Protein AF-K5E6E4-F1 (afdb_monomer)

Structure (mmCIF, N/CA/C/O backbone):
data_AF-K5E6E4-F1
#
_entry.id   AF-K5E6E4-F1
#
loop_
_atom_site.group_PDB
_atom_site.id
_atom_site.type_symbol
_atom_site.label_atom_id
_atom_site.label_alt_id
_atom_site.label_comp_id
_atom_site.label_asym_id
_atom_site.label_entity_id
_atom_site.label_seq_id
_atom_site.pdbx_PDB_ins_code
_atom_site.Cartn_x
_atom_site.Cartn_y
_atom_site.Cartn_z
_atom_site.occupancy
_atom_site.B_iso_or_equiv
_atom_site.auth_seq_id
_atom_site.auth_comp_id
_atom_site.auth_asym_id
_atom_site.auth_atom_id
_atom_site.pdbx_PDB_model_num
ATOM 1 N N . MET A 1 1 ? -40.050 6.539 -41.248 1.00 35.94 1 MET A N 1
ATOM 2 C CA . MET A 1 1 ? -40.995 5.456 -41.587 1.00 35.94 1 MET A CA 1
ATOM 3 C C . MET A 1 1 ? -41.159 4.624 -40.325 1.00 35.94 1 MET A C 1
ATOM 5 O O . MET A 1 1 ? -40.246 3.903 -39.958 1.00 35.94 1 MET A O 1
ATOM 9 N N . CYS A 1 2 ? -42.232 4.866 -39.575 1.00 26.88 2 CYS A N 1
ATOM 10 C CA . CYS A 1 2 ? -42.532 4.169 -38.327 1.00 26.88 2 CYS A CA 1
ATOM 11 C C . CYS A 1 2 ? -43.271 2.871 -38.647 1.00 26.88 2 CYS A C 1
ATOM 13 O O . CYS A 1 2 ? -44.269 2.918 -39.363 1.00 26.88 2 CYS A O 1
ATOM 15 N N . VAL A 1 3 ? -42.840 1.749 -38.071 1.00 27.45 3 VAL A N 1
ATOM 16 C CA . VAL A 1 3 ? -43.709 0.587 -37.875 1.00 27.45 3 VAL A CA 1
ATOM 17 C C . VAL A 1 3 ? -43.514 0.085 -36.453 1.00 27.45 3 VAL A C 1
ATOM 19 O O . VAL A 1 3 ? -42.407 -0.150 -35.984 1.00 27.45 3 VAL A O 1
ATOM 22 N N . ASN A 1 4 ? -44.651 -0.005 -35.788 1.00 26.97 4 ASN A N 1
ATOM 23 C CA . ASN A 1 4 ? -44.910 -0.420 -34.429 1.00 26.97 4 ASN A CA 1
ATOM 24 C C . ASN A 1 4 ? -45.607 -1.784 -34.553 1.00 26.97 4 ASN A C 1
ATOM 26 O O . ASN A 1 4 ? -46.583 -1.863 -35.303 1.00 26.97 4 ASN A O 1
ATOM 30 N N . VAL A 1 5 ? -45.154 -2.842 -33.871 1.00 29.53 5 VAL A N 1
ATOM 31 C CA . VAL A 1 5 ? -45.957 -4.066 -33.696 1.00 29.53 5 VAL A CA 1
ATOM 32 C C . VAL A 1 5 ? -45.825 -4.579 -32.263 1.00 29.53 5 VAL A C 1
ATOM 34 O O . VAL A 1 5 ? -44.746 -4.655 -31.689 1.00 29.53 5 VAL A O 1
ATOM 37 N N . LYS A 1 6 ? -47.007 -4.868 -31.720 1.00 29.00 6 LYS A N 1
ATOM 38 C CA . LYS A 1 6 ? -47.393 -5.142 -30.339 1.00 29.00 6 LYS A CA 1
ATOM 39 C C . LYS A 1 6 ? -47.001 -6.529 -29.822 1.00 29.00 6 LYS A C 1
ATOM 41 O O . LYS A 1 6 ? -46.863 -7.487 -30.574 1.00 29.00 6 LYS A O 1
ATOM 46 N N . SER A 1 7 ? -46.998 -6.584 -28.493 1.00 29.89 7 SER A N 1
ATOM 47 C CA . SER A 1 7 ? -47.031 -7.741 -27.598 1.00 29.89 7 SER A CA 1
ATOM 48 C C . SER A 1 7 ? -48.050 -8.835 -27.946 1.00 29.89 7 SER A C 1
ATOM 50 O O . SER A 1 7 ? -49.117 -8.555 -28.497 1.00 29.89 7 SER A O 1
ATOM 52 N N . ARG A 1 8 ? -47.783 -10.054 -27.447 1.00 27.16 8 ARG A N 1
ATOM 53 C CA . ARG A 1 8 ? -48.800 -10.917 -26.822 1.00 27.16 8 ARG A CA 1
ATOM 54 C C . ARG A 1 8 ? -48.236 -11.705 -25.636 1.00 27.16 8 ARG A C 1
ATOM 56 O O . ARG A 1 8 ? -47.181 -12.318 -25.719 1.00 27.16 8 ARG A O 1
ATOM 63 N N . PHE A 1 9 ? -49.012 -11.638 -24.563 1.00 27.72 9 PHE A N 1
ATOM 64 C CA . PHE A 1 9 ? -48.983 -12.404 -23.323 1.00 27.72 9 PHE A CA 1
ATOM 65 C C . PHE A 1 9 ? -49.634 -13.798 -23.488 1.00 27.72 9 PHE A C 1
ATOM 67 O O . PHE A 1 9 ? -50.369 -14.016 -24.457 1.00 27.72 9 PHE A O 1
ATOM 74 N N . SER A 1 10 ? -49.467 -14.620 -22.432 1.00 30.61 10 SER A N 1
ATOM 75 C CA . SER A 1 10 ? -50.430 -15.589 -21.836 1.00 30.61 10 SER A CA 1
ATOM 76 C C . SER A 1 10 ? -50.008 -17.096 -21.889 1.00 30.61 10 SER A C 1
ATOM 78 O O . SER A 1 10 ? -49.128 -17.440 -22.670 1.00 30.61 10 SER A O 1
ATOM 80 N N . PRO A 1 11 ? -50.566 -17.996 -21.033 1.00 42.50 11 PRO A N 1
ATOM 81 C CA . PRO A 1 11 ? -49.959 -18.468 -19.764 1.00 42.50 11 PRO A CA 1
ATOM 82 C C . PRO A 1 11 ? -50.135 -20.001 -19.518 1.00 42.50 11 PRO A C 1
ATOM 84 O O . PRO A 1 11 ? -50.851 -20.653 -20.266 1.00 42.50 11 PRO A O 1
ATOM 87 N N . ILE A 1 12 ? -49.586 -20.580 -18.435 1.00 29.28 12 ILE A N 1
ATOM 88 C CA . ILE A 1 12 ? -50.064 -21.845 -17.796 1.00 29.28 12 ILE A CA 1
ATOM 89 C C . ILE A 1 12 ? -49.714 -21.746 -16.289 1.00 29.28 12 ILE A C 1
ATOM 91 O O . ILE A 1 12 ? -48.541 -21.642 -15.959 1.00 29.28 12 ILE A O 1
ATOM 95 N N . VAL A 1 13 ? -50.629 -21.399 -15.373 1.00 28.77 13 VAL A N 1
ATOM 96 C CA . VAL A 1 13 ? -51.626 -22.205 -14.613 1.00 28.77 13 VAL A CA 1
ATOM 97 C C . VAL A 1 13 ? -51.047 -23.255 -13.640 1.00 28.77 13 VAL A C 1
ATOM 99 O O . VAL A 1 13 ? -50.720 -24.371 -14.017 1.00 28.77 13 VAL A O 1
ATOM 102 N N . ALA A 1 14 ? -50.995 -22.816 -12.377 1.00 26.97 14 ALA A N 1
ATOM 103 C CA . ALA A 1 14 ? -51.290 -23.431 -11.072 1.00 26.97 14 ALA A CA 1
ATOM 104 C C . ALA A 1 14 ? -51.590 -24.941 -10.881 1.00 26.97 14 ALA A C 1
ATOM 106 O O . ALA A 1 14 ? -52.362 -25.551 -11.616 1.00 26.97 14 ALA A O 1
ATOM 107 N N . GLY A 1 15 ? -51.154 -25.419 -9.703 1.00 24.64 15 GLY A N 1
ATOM 108 C CA . GLY A 1 15 ? -51.688 -26.554 -8.924 1.00 24.64 15 GLY A CA 1
ATOM 109 C C . GLY A 1 15 ? -50.558 -27.489 -8.459 1.00 24.64 15 GLY A C 1
ATOM 110 O O . GLY A 1 15 ? -49.786 -27.934 -9.289 1.00 24.64 15 GLY A O 1
ATOM 111 N N . THR A 1 16 ? -50.371 -27.885 -7.196 1.00 26.91 16 THR A N 1
ATOM 112 C CA . THR A 1 16 ? -51.322 -28.047 -6.088 1.00 26.91 16 THR A CA 1
ATOM 113 C C . THR A 1 16 ? -50.540 -28.253 -4.775 1.00 26.91 16 THR A C 1
ATOM 115 O O . THR A 1 16 ? -49.500 -28.905 -4.766 1.00 26.91 16 THR A O 1
ATOM 118 N N . LEU A 1 17 ? -51.070 -27.709 -3.677 1.00 25.88 17 LEU A N 1
ATOM 119 C CA . LEU A 1 17 ? -50.682 -27.920 -2.278 1.00 25.88 17 LEU A CA 1
ATOM 120 C C . LEU A 1 17 ? -51.177 -29.298 -1.790 1.00 25.88 17 LEU A C 1
ATOM 122 O O . LEU A 1 17 ? -52.329 -29.638 -2.058 1.00 25.88 17 LEU A O 1
ATOM 126 N N . LEU A 1 18 ? -50.394 -30.046 -1.004 1.00 24.67 18 LEU A N 1
ATOM 127 C CA . LEU A 1 18 ? -50.950 -31.111 -0.158 1.00 24.67 18 LEU A CA 1
ATOM 128 C C . LEU A 1 18 ? -50.306 -31.103 1.233 1.00 24.67 18 LEU A C 1
ATOM 130 O O . LEU A 1 18 ? -49.136 -31.432 1.405 1.00 24.67 18 LEU A O 1
ATOM 134 N N . LEU A 1 19 ? -51.124 -30.721 2.211 1.00 27.34 19 LEU A N 1
ATOM 135 C CA . LEU A 1 19 ? -50.918 -30.867 3.645 1.00 27.34 19 LEU A CA 1
ATOM 136 C C . LEU A 1 19 ? -51.800 -32.044 4.098 1.00 27.34 19 LEU A C 1
ATOM 138 O O . LEU A 1 19 ? -52.986 -32.061 3.769 1.00 27.34 19 LEU A O 1
ATOM 142 N N . PHE A 1 20 ? -51.268 -32.986 4.879 1.00 27.53 20 PHE A N 1
ATOM 143 C CA . PHE A 1 20 ? -52.079 -33.843 5.749 1.00 27.53 20 PHE A CA 1
ATOM 144 C C . PHE A 1 20 ? -51.486 -33.844 7.157 1.00 27.53 20 PHE A C 1
ATOM 146 O O . PHE A 1 20 ? -50.305 -34.110 7.360 1.00 27.53 20 PHE A O 1
ATOM 153 N N . ALA A 1 21 ? -52.356 -33.495 8.101 1.00 31.31 21 ALA A N 1
ATOM 154 C CA . ALA A 1 21 ? -52.143 -33.400 9.534 1.00 31.31 21 ALA A CA 1
ATOM 155 C C . ALA A 1 21 ? -52.428 -34.732 10.243 1.00 31.31 21 ALA A C 1
ATOM 157 O O . ALA A 1 21 ? -53.220 -35.530 9.746 1.00 31.31 21 ALA A O 1
ATOM 158 N N . THR A 1 22 ? -51.940 -34.875 11.479 1.00 28.72 22 THR A N 1
ATOM 159 C CA . THR A 1 22 ? -52.684 -35.572 12.542 1.00 28.72 22 THR A CA 1
ATOM 160 C C . THR A 1 22 ? -52.527 -34.846 13.876 1.00 28.72 22 THR A C 1
ATOM 162 O O . THR A 1 22 ? -51.428 -34.453 14.257 1.00 28.72 22 THR A O 1
ATOM 165 N N . VAL A 1 23 ? -53.666 -34.678 14.547 1.00 29.55 23 VAL A N 1
ATOM 166 C CA . VAL A 1 23 ? -53.923 -33.973 15.811 1.00 29.55 23 VAL A CA 1
ATOM 167 C C . VAL A 1 23 ? -54.089 -34.981 16.956 1.00 29.55 23 VAL A C 1
ATOM 169 O O . VAL A 1 23 ? -54.638 -36.060 16.738 1.00 29.55 23 VAL A O 1
ATOM 172 N N . GLY A 1 24 ? -53.727 -34.568 18.176 1.00 26.89 24 GLY A N 1
ATOM 173 C CA . GLY A 1 24 ? -54.215 -35.078 19.472 1.00 26.89 24 GLY A CA 1
ATOM 174 C C . GLY A 1 24 ? -53.179 -34.801 20.574 1.00 26.89 24 GLY A C 1
ATOM 175 O O . GLY A 1 24 ? -52.010 -35.062 20.341 1.00 26.89 24 GLY A O 1
ATOM 176 N N . SER A 1 25 ? -53.460 -34.281 21.774 1.00 30.17 25 SER A N 1
ATOM 177 C CA . SER A 1 25 ? -54.688 -33.949 22.513 1.00 30.17 25 SER A CA 1
ATOM 178 C C . SER A 1 25 ? -54.328 -32.986 23.677 1.00 30.17 25 SER A C 1
ATOM 180 O O . SER A 1 25 ? -53.154 -32.767 23.950 1.00 30.17 25 SER A O 1
ATOM 182 N N . ALA A 1 26 ? -55.368 -32.435 24.307 1.00 32.88 26 ALA A N 1
ATOM 183 C CA . ALA A 1 26 ? -55.529 -31.276 25.196 1.00 32.88 26 ALA A CA 1
ATOM 184 C C . ALA A 1 26 ? -54.842 -31.226 26.591 1.00 32.88 26 ALA A C 1
ATOM 186 O O . ALA A 1 26 ? -54.292 -32.214 27.070 1.00 32.88 26 ALA A O 1
ATOM 187 N N . ASP A 1 27 ? -55.067 -30.055 27.224 1.00 30.73 27 ASP A N 1
ATOM 188 C CA . ASP A 1 27 ? -54.961 -29.635 28.643 1.00 30.73 27 ASP A CA 1
ATOM 189 C C . ASP A 1 27 ? -53.631 -28.943 29.026 1.00 30.73 27 ASP A C 1
ATOM 191 O O . ASP A 1 27 ? -52.562 -29.436 28.705 1.00 30.73 27 ASP A O 1
ATOM 195 N N . ALA A 1 28 ? -53.558 -27.781 29.690 1.00 30.88 28 ALA A N 1
ATOM 196 C CA . ALA A 1 28 ? -54.513 -27.001 30.474 1.00 30.88 28 ALA A CA 1
ATOM 197 C C . ALA A 1 28 ? -54.059 -25.522 30.569 1.00 30.88 28 ALA A C 1
ATOM 199 O O . ALA A 1 28 ? -52.896 -25.195 30.346 1.00 30.88 28 ALA A O 1
ATOM 200 N N . PHE A 1 29 ? -54.983 -24.635 30.949 1.00 35.69 29 PHE A N 1
ATOM 201 C CA . PHE A 1 29 ? -54.717 -23.250 31.349 1.00 35.69 29 PHE A CA 1
ATOM 202 C C . PHE A 1 29 ? -53.625 -23.153 32.432 1.00 35.69 29 PHE A C 1
ATOM 204 O O . PHE A 1 29 ? -53.763 -23.747 33.501 1.00 35.69 29 PHE A O 1
ATOM 211 N N . GLY A 1 30 ? -52.613 -22.320 32.190 1.00 29.84 30 GLY A N 1
ATOM 212 C CA . GLY A 1 30 ? -51.666 -21.829 33.188 1.00 29.84 30 GLY A CA 1
ATOM 213 C C . GLY A 1 30 ? -51.428 -20.342 32.950 1.00 29.84 30 GLY A C 1
ATOM 214 O O . GLY A 1 30 ? -50.965 -19.951 31.885 1.00 29.84 30 GLY A O 1
ATOM 215 N N . ASN A 1 31 ? -51.834 -19.516 33.912 1.00 46.03 31 ASN A N 1
ATOM 216 C CA . ASN A 1 31 ? -51.521 -18.094 33.950 1.00 46.03 31 ASN A CA 1
ATOM 217 C C . ASN A 1 31 ? -50.007 -17.922 34.102 1.00 46.03 31 ASN A C 1
ATOM 219 O O . ASN A 1 31 ? -49.510 -18.166 35.197 1.00 46.03 31 ASN A O 1
ATOM 223 N N . ASP A 1 32 ? -49.322 -17.421 33.080 1.00 36.16 32 ASP A N 1
ATOM 224 C CA . ASP A 1 32 ? -48.010 -16.805 33.257 1.00 36.16 32 ASP A CA 1
ATOM 225 C C . ASP A 1 32 ? -48.092 -15.356 32.781 1.00 36.16 32 ASP A C 1
ATOM 227 O O . ASP A 1 32 ? -48.360 -15.048 31.619 1.00 36.16 32 ASP A O 1
ATOM 231 N N . PHE A 1 33 ? -47.947 -14.452 33.747 1.00 40.56 33 PHE A N 1
ATOM 232 C CA . PHE A 1 33 ? -47.687 -13.042 33.506 1.00 40.56 33 PHE A CA 1
ATOM 233 C C . PHE A 1 33 ? -46.450 -12.917 32.603 1.00 40.56 33 PHE A C 1
ATOM 235 O O . PHE A 1 33 ? -45.521 -13.709 32.783 1.00 40.56 33 PHE A O 1
ATOM 242 N N . PRO A 1 34 ? -46.386 -11.934 31.684 1.00 37.66 34 PRO A N 1
ATOM 243 C CA . PRO A 1 34 ? -45.146 -11.658 30.971 1.00 37.66 34 PRO A CA 1
ATOM 244 C C . PRO A 1 34 ? -44.034 -11.450 32.002 1.00 37.66 34 PRO A C 1
ATOM 246 O O . PRO A 1 34 ? -44.127 -10.593 32.888 1.00 37.66 34 PRO A O 1
ATOM 249 N N . THR A 1 35 ? -43.022 -12.313 31.952 1.00 44.41 35 THR A N 1
ATOM 250 C CA . THR A 1 35 ? -41.823 -12.180 32.778 1.00 44.41 35 THR A CA 1
ATOM 251 C C . THR A 1 35 ? -41.120 -10.871 32.429 1.00 44.41 35 THR A C 1
ATOM 253 O O . THR A 1 35 ? -41.262 -10.368 31.318 1.00 44.41 35 THR A O 1
ATOM 256 N N . LEU A 1 36 ? -40.340 -10.318 33.363 1.00 37.09 36 LEU A N 1
ATOM 257 C CA . LEU A 1 36 ? -39.638 -9.027 33.239 1.00 37.09 36 LEU A CA 1
ATOM 258 C C . LEU A 1 36 ? -38.780 -8.867 31.955 1.00 37.09 36 LEU A C 1
ATOM 260 O O . LEU A 1 36 ? -38.364 -7.758 31.631 1.00 37.09 36 LEU A O 1
ATOM 264 N N . SER A 1 37 ? -38.538 -9.962 31.234 1.00 41.47 37 SER A N 1
ATOM 265 C CA . SER A 1 37 ? -37.953 -10.065 29.894 1.00 41.47 37 SER A CA 1
ATOM 266 C C . SER A 1 37 ? -38.734 -9.313 28.801 1.00 41.47 37 SER A C 1
ATOM 268 O O . SER A 1 37 ? -38.128 -8.895 27.823 1.00 41.47 37 SER A O 1
ATOM 270 N N . ASP A 1 38 ? -40.045 -9.100 28.976 1.00 41.97 38 ASP A N 1
ATOM 271 C CA . ASP A 1 38 ? -40.930 -8.434 28.000 1.00 41.97 38 ASP A CA 1
ATOM 272 C C . ASP A 1 38 ? -41.052 -6.905 28.220 1.00 41.97 38 ASP A C 1
ATOM 274 O O . ASP A 1 38 ? -41.844 -6.234 27.556 1.00 41.97 38 ASP A O 1
ATOM 278 N N . VAL A 1 39 ? -40.298 -6.333 29.174 1.00 46.06 39 VAL A N 1
ATOM 279 C CA . VAL A 1 39 ? -40.361 -4.903 29.572 1.00 46.06 39 VAL A CA 1
ATOM 280 C C . VAL A 1 39 ? -39.019 -4.174 29.407 1.00 46.06 39 VAL A C 1
ATOM 282 O O . VAL A 1 39 ? -38.919 -2.975 29.666 1.00 46.06 39 VAL A O 1
ATOM 285 N N . LEU A 1 40 ? -37.983 -4.843 28.909 1.00 35.03 40 LEU A N 1
ATOM 286 C CA . LEU A 1 40 ? -36.732 -4.186 28.545 1.00 35.03 40 LEU A CA 1
ATOM 287 C C . LEU A 1 40 ? -36.556 -4.275 27.030 1.00 35.03 40 LEU A C 1
ATOM 289 O O . LEU A 1 40 ? -36.779 -5.350 26.473 1.00 35.03 40 LEU A O 1
ATOM 293 N N . PRO A 1 41 ? -36.171 -3.184 26.338 1.00 33.88 41 PRO A N 1
ATOM 294 C CA . PRO A 1 41 ? -35.718 -3.324 24.966 1.00 33.88 41 PRO A CA 1
ATOM 295 C C . PRO A 1 41 ? -34.606 -4.372 24.973 1.00 33.88 41 PRO A C 1
ATOM 297 O O . PRO A 1 41 ? -33.670 -4.272 25.770 1.00 33.88 41 PRO A O 1
ATOM 300 N N . THR A 1 42 ? -34.725 -5.385 24.115 1.00 39.53 42 THR A N 1
ATOM 301 C CA . THR A 1 42 ? -33.578 -6.192 23.707 1.00 39.53 42 THR A CA 1
ATOM 302 C C . THR A 1 42 ? -32.516 -5.198 23.269 1.00 39.53 42 THR A C 1
ATOM 304 O O . THR A 1 42 ? -32.667 -4.549 22.231 1.00 39.53 42 THR A O 1
ATOM 307 N N . MET A 1 43 ? -31.515 -4.987 24.124 1.00 35.12 43 MET A N 1
ATOM 308 C CA . MET A 1 43 ? -30.358 -4.186 23.764 1.00 35.12 43 MET A CA 1
ATOM 309 C C . MET A 1 43 ? -29.813 -4.768 22.458 1.00 35.12 43 MET A C 1
ATOM 311 O O . MET A 1 43 ? -29.767 -5.998 22.342 1.00 35.12 43 MET A O 1
ATOM 315 N N . PRO A 1 44 ? -29.468 -3.929 21.468 1.00 40.88 44 PRO A N 1
ATOM 316 C CA . PRO A 1 44 ? -28.832 -4.428 20.262 1.00 40.88 44 PRO A CA 1
ATOM 317 C C . PRO A 1 44 ? -27.604 -5.243 20.675 1.00 40.88 44 PRO A C 1
ATOM 319 O O . PRO A 1 44 ? -26.915 -4.890 21.637 1.00 40.88 44 PRO A O 1
ATOM 322 N N . GLU A 1 45 ? -27.420 -6.378 20.003 1.00 43.22 45 GLU A N 1
ATOM 323 C CA . GLU A 1 45 ? -26.306 -7.296 20.206 1.00 43.22 45 GLU A CA 1
ATOM 324 C C . GLU A 1 45 ? -25.001 -6.521 20.398 1.00 43.22 45 GLU A C 1
ATOM 326 O O . GLU A 1 45 ? -24.691 -5.586 19.659 1.00 43.22 45 GLU A O 1
ATOM 331 N N . ARG A 1 46 ? -24.275 -6.894 21.452 1.00 44.56 46 ARG A N 1
ATOM 332 C CA . ARG A 1 46 ? -22.981 -6.321 21.812 1.00 44.56 46 ARG A CA 1
ATOM 333 C C . ARG A 1 46 ? -22.056 -6.359 20.595 1.00 44.56 46 ARG A C 1
ATOM 335 O O . ARG A 1 46 ? -21.963 -7.396 19.938 1.00 44.56 46 ARG A O 1
ATOM 342 N N . VAL A 1 47 ? -21.359 -5.248 20.352 1.00 53.12 47 VAL A N 1
ATOM 343 C CA . VAL A 1 47 ? -20.108 -5.215 19.583 1.00 53.12 47 VAL A CA 1
ATOM 344 C C . VAL A 1 47 ? -19.288 -6.431 20.014 1.00 53.12 47 VAL A C 1
ATOM 346 O O . VAL A 1 47 ? -19.112 -6.643 21.215 1.00 53.12 47 VAL A O 1
ATOM 349 N N . ARG A 1 48 ? -18.897 -7.295 19.072 1.00 60.53 48 ARG A N 1
ATOM 350 C CA . ARG A 1 48 ? -18.000 -8.400 19.410 1.00 60.53 48 ARG A CA 1
ATOM 351 C C . ARG A 1 48 ? -16.622 -7.794 19.606 1.00 60.53 48 ARG A C 1
ATOM 353 O O . ARG A 1 48 ? -16.036 -7.288 18.653 1.00 60.53 48 ARG A O 1
ATOM 360 N N . ASP A 1 49 ? -16.155 -7.809 20.841 1.00 62.59 49 ASP A N 1
ATOM 361 C CA . ASP A 1 49 ? -14.756 -7.542 21.141 1.00 62.59 49 ASP A CA 1
ATOM 362 C C . ASP A 1 49 ? -13.953 -8.652 20.457 1.00 62.59 49 ASP A C 1
ATOM 364 O O . ASP A 1 49 ? -14.349 -9.824 20.498 1.00 62.59 49 ASP A O 1
ATOM 368 N N . ILE A 1 50 ? -12.913 -8.273 19.716 1.00 61.03 50 ILE A N 1
ATOM 369 C CA . ILE A 1 50 ? -12.023 -9.259 19.113 1.00 61.03 50 ILE A CA 1
ATOM 370 C C . ILE A 1 50 ? -11.200 -9.805 20.277 1.00 61.03 50 ILE A C 1
ATOM 372 O O . ILE A 1 50 ? -10.338 -9.106 20.792 1.00 61.03 50 ILE A O 1
ATOM 376 N N . ASP A 1 51 ? -11.531 -11.012 20.736 1.00 51.91 51 ASP A N 1
ATOM 377 C CA . ASP A 1 51 ? -10.863 -11.649 21.871 1.00 51.91 51 ASP A CA 1
ATOM 378 C C . ASP A 1 51 ? -9.447 -12.064 21.442 1.00 51.91 51 ASP A C 1
ATOM 380 O O . ASP A 1 51 ? -9.267 -12.972 20.625 1.00 51.91 51 ASP A O 1
ATOM 384 N N . LEU A 1 52 ? -8.446 -11.320 21.917 1.00 59.03 52 LEU A N 1
ATOM 385 C CA . LEU A 1 52 ? -7.055 -11.427 21.475 1.00 59.03 52 LEU A CA 1
ATOM 386 C C . LEU A 1 52 ? -6.273 -12.537 22.199 1.00 59.03 52 LEU A C 1
ATOM 388 O O . LEU A 1 52 ? -5.095 -12.712 21.909 1.00 59.03 52 LEU A O 1
ATOM 392 N N . ASP A 1 53 ? -6.873 -13.285 23.128 1.00 52.38 53 ASP A N 1
ATOM 393 C CA . ASP A 1 53 ? -6.126 -14.101 24.102 1.00 52.38 53 ASP A CA 1
ATOM 394 C C . ASP A 1 53 ? -5.647 -15.489 23.606 1.00 52.38 53 ASP A C 1
ATOM 396 O O . ASP A 1 53 ? -4.756 -16.069 24.230 1.00 52.38 53 ASP A O 1
ATOM 400 N N . GLU A 1 54 ? -6.166 -16.047 22.499 1.00 45.78 54 GLU A N 1
ATOM 401 C CA . GLU A 1 54 ? -5.893 -17.464 22.142 1.00 45.78 54 GLU A CA 1
ATOM 402 C C . GLU A 1 54 ? -5.206 -17.727 20.779 1.00 45.78 54 GLU A C 1
ATOM 404 O O . GLU A 1 54 ? -4.574 -18.773 20.633 1.00 45.78 54 GLU A O 1
ATOM 409 N N . ASP A 1 55 ? -5.220 -16.792 19.817 1.00 45.16 55 ASP A N 1
ATOM 410 C CA . ASP A 1 55 ? -4.802 -17.045 18.416 1.00 45.16 55 ASP A CA 1
ATOM 411 C C . ASP A 1 55 ? -3.708 -16.081 17.902 1.00 45.16 55 ASP A C 1
ATOM 413 O O . ASP A 1 55 ? -3.786 -15.498 16.818 1.00 45.16 55 ASP A O 1
ATOM 417 N N . TRP A 1 56 ? -2.631 -15.906 18.673 1.00 51.69 56 TRP A N 1
ATOM 418 C CA . TRP A 1 56 ? -1.479 -15.103 18.246 1.00 51.69 56 TRP A CA 1
ATOM 419 C C . TRP A 1 56 ? -0.679 -15.797 17.137 1.00 51.69 56 TRP A C 1
ATOM 421 O O . TRP A 1 56 ? 0.360 -16.417 17.370 1.00 51.69 56 TRP A O 1
ATOM 431 N N . MET A 1 57 ? -1.085 -15.595 15.890 1.00 50.28 57 MET A N 1
ATOM 432 C CA . MET A 1 57 ? -0.130 -15.546 14.785 1.00 50.28 57 MET A CA 1
ATOM 433 C C . MET A 1 57 ? 0.623 -14.204 14.892 1.00 50.28 57 MET A C 1
ATOM 435 O O . MET A 1 57 ? 0.213 -13.198 14.326 1.00 50.28 57 MET A O 1
ATOM 439 N N . ALA A 1 58 ? 1.698 -14.159 15.687 1.00 62.31 58 ALA A N 1
ATOM 440 C CA . ALA A 1 58 ? 2.705 -13.082 15.692 1.00 62.31 58 ALA A CA 1
ATOM 441 C C . ALA A 1 58 ? 2.175 -11.617 15.726 1.00 62.31 58 ALA A C 1
ATOM 443 O O . ALA A 1 58 ? 2.569 -10.803 14.883 1.00 62.31 58 ALA A O 1
ATOM 444 N N . ASN A 1 59 ? 1.309 -11.263 16.691 1.00 75.50 59 ASN A N 1
ATOM 445 C CA . ASN A 1 59 ? 0.753 -9.906 16.892 1.00 75.50 59 ASN A CA 1
ATOM 446 C C . ASN A 1 59 ? 0.014 -9.333 15.670 1.00 75.50 59 ASN A C 1
ATOM 448 O O . ASN A 1 59 ? 0.154 -8.149 15.373 1.00 75.50 59 ASN A O 1
ATOM 452 N N . THR A 1 60 ? -0.733 -10.157 14.931 1.00 78.50 60 THR A N 1
ATOM 453 C CA . THR A 1 60 ? -1.383 -9.739 13.679 1.00 78.50 60 THR A CA 1
ATOM 454 C C . THR A 1 60 ? -2.895 -9.929 13.729 1.00 78.50 60 THR A C 1
ATOM 456 O O . THR A 1 60 ? -3.378 -11.002 14.076 1.00 78.50 60 THR A O 1
ATOM 459 N N . VAL A 1 61 ? -3.635 -8.895 13.332 1.00 83.94 61 VAL A N 1
ATOM 460 C CA . VAL A 1 61 ? -5.085 -8.906 13.124 1.00 83.94 61 VAL A CA 1
ATOM 461 C C . VAL A 1 61 ? -5.353 -8.683 11.644 1.00 83.94 61 VAL A C 1
ATOM 463 O O . VAL A 1 61 ? -4.773 -7.785 11.035 1.00 83.94 61 VAL A O 1
ATOM 466 N N . VAL A 1 62 ? -6.234 -9.501 11.070 1.00 86.00 62 VAL A N 1
ATOM 467 C CA . VAL A 1 62 ? -6.600 -9.434 9.653 1.00 86.00 62 VAL A CA 1
ATOM 468 C C . VAL A 1 62 ? -8.104 -9.241 9.531 1.00 86.00 62 VAL A C 1
ATOM 470 O O . VAL A 1 62 ? -8.879 -10.056 10.031 1.00 86.00 62 VAL A O 1
ATOM 473 N N . LEU A 1 63 ? -8.502 -8.169 8.857 1.00 89.69 63 LEU A N 1
ATOM 474 C CA . LEU A 1 63 ? -9.857 -7.939 8.380 1.00 89.69 63 LEU A CA 1
ATOM 475 C C . LEU A 1 63 ? -9.854 -8.126 6.865 1.00 89.69 63 LEU A C 1
ATOM 477 O O . LEU A 1 63 ? -9.071 -7.482 6.175 1.00 89.69 63 LEU A O 1
ATOM 481 N N . VAL A 1 64 ? -10.720 -9.002 6.368 1.00 89.62 64 VAL A N 1
ATOM 482 C CA . VAL A 1 64 ? -10.898 -9.256 4.934 1.00 89.62 64 VAL A CA 1
ATOM 483 C C . VAL A 1 64 ? -12.355 -8.968 4.604 1.00 89.62 64 VAL A C 1
ATOM 485 O O . VAL A 1 64 ? -13.234 -9.420 5.350 1.00 89.62 64 VAL A O 1
ATOM 488 N N . GLY A 1 65 ? -12.601 -8.201 3.547 1.00 87.00 65 GLY A N 1
ATOM 489 C CA . GLY A 1 65 ? -13.932 -8.034 2.984 1.00 87.00 65 GLY A CA 1
ATOM 490 C C . GLY A 1 65 ? -14.390 -9.286 2.238 1.00 87.00 65 GLY A C 1
ATOM 491 O O . GLY A 1 65 ? -14.028 -10.423 2.567 1.00 87.00 65 GLY A O 1
ATOM 492 N N . THR A 1 66 ? -15.303 -9.093 1.306 1.00 87.56 66 THR A N 1
ATOM 493 C CA . THR A 1 66 ? -16.081 -10.142 0.664 1.00 87.56 66 THR A CA 1
ATOM 494 C C . THR A 1 66 ? -15.706 -10.260 -0.814 1.00 87.56 66 THR A C 1
ATOM 496 O O . THR A 1 66 ? -14.554 -10.073 -1.183 1.00 87.56 66 THR A O 1
ATOM 499 N N . GLY A 1 67 ? -16.636 -10.736 -1.643 1.00 85.75 67 GLY A N 1
ATOM 500 C CA . GLY A 1 67 ? -16.464 -10.765 -3.099 1.00 85.75 67 GLY A CA 1
ATOM 501 C C . GLY A 1 67 ? -17.369 -9.758 -3.813 1.00 85.75 67 GLY A C 1
ATOM 502 O O . GLY A 1 67 ? -17.617 -9.914 -5.009 1.00 85.75 67 GLY A O 1
ATOM 503 N N . ASP A 1 68 ? -17.953 -8.836 -3.048 1.00 92.38 68 ASP A N 1
ATOM 504 C CA . ASP A 1 68 ? -18.808 -7.739 -3.487 1.00 92.38 68 ASP A CA 1
ATOM 505 C C . ASP A 1 68 ? -18.108 -6.415 -3.121 1.00 92.38 68 ASP A C 1
ATOM 507 O O . ASP A 1 68 ? -17.279 -6.408 -2.224 1.00 92.38 68 ASP A O 1
ATOM 511 N N . ASP A 1 69 ? -18.500 -5.299 -3.748 1.00 96.88 69 ASP A N 1
ATOM 512 C CA . ASP A 1 69 ? -17.974 -3.960 -3.425 1.00 96.88 69 ASP A CA 1
ATOM 513 C C . ASP A 1 69 ? -18.240 -3.579 -1.946 1.00 96.88 69 ASP A C 1
ATOM 515 O O . ASP A 1 69 ? -19.372 -3.229 -1.573 1.00 96.88 69 ASP A O 1
ATOM 519 N N . ASP A 1 70 ? -17.198 -3.591 -1.119 1.00 94.94 70 ASP A N 1
ATOM 520 C CA . ASP A 1 70 ? -17.230 -3.355 0.319 1.00 94.94 70 ASP A CA 1
ATOM 521 C C . ASP A 1 70 ? -16.789 -1.936 0.704 1.00 94.94 70 ASP A C 1
ATOM 523 O O . ASP A 1 70 ? -15.909 -1.307 0.113 1.00 94.94 70 ASP A O 1
ATOM 527 N N . LYS A 1 71 ? -17.386 -1.413 1.782 1.00 97.94 71 LYS A N 1
ATOM 528 C CA . LYS A 1 71 ? -16.921 -0.175 2.430 1.00 97.94 71 LYS A CA 1
ATOM 529 C C . LYS A 1 71 ? -16.327 -0.466 3.788 1.00 97.94 71 LYS A C 1
ATOM 531 O O . LYS A 1 71 ? -17.062 -0.569 4.777 1.00 97.94 71 LYS A O 1
ATOM 536 N N . ILE A 1 72 ? -15.005 -0.544 3.850 1.00 97.06 72 ILE A N 1
ATOM 537 C CA . ILE A 1 72 ? -14.263 -0.882 5.058 1.00 97.06 72 ILE A CA 1
ATOM 538 C C . ILE A 1 72 ? -13.734 0.396 5.713 1.00 97.06 72 ILE A C 1
ATOM 540 O O . ILE A 1 72 ? -13.078 1.229 5.093 1.00 97.06 72 ILE A O 1
ATOM 544 N N . SER A 1 73 ? -14.017 0.576 7.000 1.00 97.62 73 SER A N 1
ATOM 545 C CA . SER A 1 73 ? -13.561 1.739 7.760 1.00 97.62 73 SER A CA 1
ATOM 546 C C . SER A 1 73 ? -12.960 1.329 9.094 1.00 97.62 73 SER A C 1
ATOM 548 O O . SER A 1 73 ? -13.611 0.683 9.923 1.00 97.62 73 SER A O 1
ATOM 550 N N . VAL A 1 74 ? -11.712 1.733 9.302 1.00 97.06 74 VAL A N 1
ATOM 551 C CA . VAL A 1 74 ? -10.970 1.571 10.547 1.00 97.06 74 VAL A CA 1
ATOM 552 C C . VAL A 1 74 ? -10.811 2.936 11.193 1.00 97.06 74 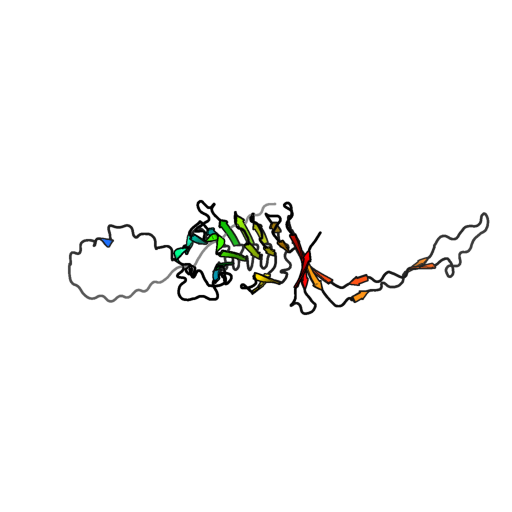VAL A C 1
ATOM 554 O O . VAL A 1 74 ? -10.220 3.840 10.612 1.00 97.06 74 VAL A O 1
ATOM 557 N N . VAL A 1 75 ? -11.339 3.079 12.405 1.00 96.12 75 VAL A N 1
ATOM 558 C CA . VAL A 1 75 ? -11.254 4.321 13.182 1.00 96.12 75 VAL A CA 1
ATOM 559 C C . VAL A 1 75 ? -10.460 4.052 14.447 1.00 96.12 75 VAL A C 1
ATOM 561 O O . VAL A 1 75 ? -10.790 3.130 15.198 1.00 96.12 75 VAL A O 1
ATOM 564 N N . VAL A 1 76 ? -9.424 4.850 14.679 1.00 93.81 76 VAL A N 1
ATOM 565 C CA . VAL A 1 76 ? -8.518 4.704 15.818 1.00 93.81 76 VAL A CA 1
ATOM 566 C C . VAL A 1 76 ? -8.583 5.953 16.682 1.00 93.81 76 VAL A C 1
ATOM 568 O O . VAL A 1 76 ? -8.312 7.050 16.203 1.00 93.81 76 VAL A O 1
ATOM 571 N N . ASP A 1 77 ? -8.918 5.780 17.953 1.00 91.31 77 ASP A N 1
ATOM 572 C CA . ASP A 1 77 ? -8.828 6.825 18.973 1.00 91.31 77 ASP A CA 1
ATOM 573 C C . ASP A 1 77 ? -7.696 6.509 19.964 1.00 91.31 77 ASP A C 1
ATOM 575 O O . ASP A 1 77 ? -6.863 5.644 19.696 1.00 91.31 77 ASP A O 1
ATOM 579 N N . ASP A 1 78 ? -7.611 7.237 21.078 1.00 87.88 78 ASP A N 1
ATOM 580 C CA . ASP A 1 78 ? -6.547 7.059 22.078 1.00 87.88 78 ASP A CA 1
ATOM 581 C C . ASP A 1 78 ? -6.523 5.624 22.645 1.00 87.88 78 ASP A C 1
ATOM 583 O O . ASP A 1 78 ? -5.453 5.049 22.857 1.00 87.88 78 ASP A O 1
ATOM 587 N N . GLU A 1 79 ? -7.698 5.020 22.847 1.00 87.62 79 GLU A N 1
ATOM 588 C CA . GLU A 1 79 ? -7.857 3.756 23.573 1.00 87.62 79 GLU A CA 1
ATOM 589 C C . GLU A 1 79 ? -8.305 2.595 22.685 1.00 87.62 79 GLU A C 1
ATOM 591 O O . GLU A 1 79 ? -8.215 1.449 23.119 1.00 87.62 79 GLU A O 1
ATOM 596 N N . ARG A 1 80 ? -8.843 2.850 21.488 1.00 90.25 80 ARG A N 1
ATOM 597 C CA . ARG A 1 80 ? -9.541 1.827 20.701 1.00 90.25 80 ARG A CA 1
ATOM 598 C C . ARG A 1 80 ? -9.201 1.864 19.228 1.00 90.25 80 ARG A C 1
ATOM 600 O O . ARG A 1 80 ? -9.079 2.923 18.620 1.00 90.25 80 ARG A O 1
ATOM 607 N N . ILE A 1 81 ? -9.215 0.680 18.630 1.00 92.38 81 ILE A N 1
ATOM 608 C CA . ILE A 1 81 ? -9.312 0.489 17.185 1.00 92.38 81 ILE A CA 1
ATOM 609 C C . ILE A 1 81 ? -10.678 -0.123 16.886 1.00 92.38 81 ILE A C 1
ATOM 611 O O . ILE A 1 81 ? -11.037 -1.159 17.445 1.00 92.38 81 ILE A O 1
ATOM 615 N N . ARG A 1 82 ? -11.458 0.515 16.015 1.00 94.12 82 ARG A N 1
ATOM 616 C CA . ARG A 1 82 ? -12.827 0.115 15.667 1.00 94.12 82 ARG A CA 1
ATOM 617 C C . ARG A 1 82 ? -12.919 -0.218 14.187 1.00 94.12 82 ARG A C 1
ATOM 619 O O . ARG A 1 82 ? -12.536 0.593 13.351 1.00 94.12 82 ARG A O 1
ATOM 626 N N . PHE A 1 83 ? -13.501 -1.369 13.877 1.00 94.44 83 PHE A N 1
ATOM 627 C CA . PHE A 1 83 ? -13.656 -1.871 12.516 1.00 94.44 83 PHE A CA 1
ATOM 628 C C . PHE A 1 83 ? -15.121 -1.815 12.088 1.00 94.44 83 PHE A C 1
ATOM 630 O O . PHE A 1 83 ? -16.011 -2.284 12.811 1.00 94.44 83 PHE A O 1
ATOM 637 N N . HIS A 1 84 ? -15.370 -1.277 10.897 1.00 94.50 84 HIS A N 1
ATOM 638 C CA . HIS A 1 84 ? -16.688 -1.204 10.284 1.00 94.50 84 HIS A CA 1
ATOM 639 C C . HIS A 1 84 ? -16.640 -1.719 8.847 1.00 94.50 84 HIS A C 1
ATOM 641 O O . HIS A 1 84 ? -15.701 -1.413 8.122 1.00 94.50 84 HIS A O 1
ATOM 647 N N . VAL A 1 85 ? -17.677 -2.446 8.440 1.00 93.50 85 VAL A N 1
ATOM 648 C CA . VAL A 1 85 ? -17.913 -2.866 7.051 1.00 93.50 85 VAL A CA 1
ATOM 649 C C . VAL A 1 85 ? -19.345 -2.483 6.696 1.00 93.50 85 VAL A C 1
ATOM 651 O O . VAL A 1 85 ? -20.268 -2.748 7.474 1.00 93.50 85 VAL A O 1
ATOM 654 N N . ASP A 1 86 ? -19.539 -1.771 5.589 1.00 93.75 86 ASP A N 1
ATOM 655 C CA . ASP A 1 86 ? -20.840 -1.262 5.132 1.00 93.75 86 ASP A CA 1
ATOM 656 C C . ASP A 1 86 ? -21.616 -0.482 6.205 1.00 93.75 86 ASP A C 1
ATOM 658 O O . ASP A 1 86 ? -22.841 -0.576 6.362 1.00 93.75 86 ASP A O 1
ATOM 662 N N . GLY A 1 87 ? -20.877 0.294 7.001 1.00 89.31 87 GLY A N 1
ATOM 663 C CA . GLY A 1 87 ? -21.419 1.097 8.098 1.00 89.31 87 GLY A CA 1
ATOM 664 C C . GLY A 1 87 ? -21.865 0.290 9.322 1.00 89.31 87 GLY A C 1
ATOM 665 O O . GLY A 1 87 ? -22.477 0.853 10.232 1.00 89.31 87 GLY A O 1
ATOM 666 N N . ARG A 1 88 ? -21.577 -1.015 9.379 1.00 90.25 88 ARG A N 1
ATOM 667 C CA . ARG A 1 88 ? -21.830 -1.870 10.545 1.00 90.25 88 ARG A CA 1
ATOM 668 C C . ARG A 1 88 ? -20.527 -2.139 11.276 1.00 90.25 88 ARG A C 1
ATOM 670 O O . ARG A 1 88 ? -19.544 -2.509 10.653 1.00 90.25 88 ARG A O 1
ATOM 677 N N . SER A 1 89 ? -20.524 -1.985 12.598 1.00 91.62 89 SER A N 1
ATOM 678 C CA . SER A 1 89 ? -19.372 -2.378 13.414 1.00 91.62 89 SER A CA 1
ATOM 679 C C . SER A 1 89 ? -19.223 -3.901 13.397 1.00 91.62 89 SER A C 1
ATOM 681 O O . SER A 1 89 ? -20.190 -4.616 13.669 1.00 91.62 89 SER A O 1
ATOM 683 N N . VAL A 1 90 ? -18.024 -4.378 13.065 1.00 88.38 90 VAL A N 1
ATOM 684 C CA . VAL A 1 90 ? -17.695 -5.812 12.975 1.00 88.38 90 VAL A CA 1
ATOM 685 C C . VAL A 1 90 ? -16.730 -6.266 14.066 1.00 88.38 90 VAL A C 1
ATOM 687 O O . VAL A 1 90 ? -16.690 -7.452 14.383 1.00 88.38 90 VAL A O 1
ATOM 690 N N . GLY A 1 91 ? -16.008 -5.332 14.684 1.00 87.38 91 GLY A N 1
ATOM 691 C CA . GLY A 1 91 ? -15.119 -5.623 15.798 1.00 87.38 91 GLY A CA 1
ATOM 692 C C . GLY A 1 91 ? -14.486 -4.372 16.390 1.00 87.38 91 GLY A C 1
ATOM 693 O O . GLY A 1 91 ? -14.558 -3.280 15.815 1.00 87.38 91 GLY A O 1
ATOM 694 N N . ARG A 1 92 ? -13.849 -4.546 17.545 1.00 90.31 92 ARG A N 1
ATOM 695 C CA . ARG A 1 92 ? -12.977 -3.546 18.161 1.00 90.31 92 ARG A CA 1
ATOM 696 C C . ARG A 1 92 ? -11.855 -4.213 18.948 1.00 90.31 92 ARG A C 1
ATOM 698 O O . ARG A 1 92 ? -12.000 -5.367 19.345 1.00 90.31 92 ARG A O 1
ATOM 705 N N . ILE A 1 93 ? -10.788 -3.458 19.166 1.00 88.25 93 ILE A N 1
ATOM 706 C CA . ILE A 1 93 ? -9.667 -3.788 20.047 1.00 88.25 93 ILE A CA 1
ATOM 707 C C . ILE A 1 93 ? -9.511 -2.622 21.014 1.00 88.25 93 ILE A C 1
ATOM 709 O O . ILE A 1 93 ? -9.389 -1.481 20.557 1.00 88.25 93 ILE A O 1
ATOM 713 N N . ASP A 1 94 ? -9.524 -2.894 22.315 1.00 86.69 94 ASP A N 1
ATOM 714 C CA . ASP A 1 94 ? -9.215 -1.900 23.337 1.00 86.69 94 ASP A CA 1
ATOM 715 C C . ASP A 1 94 ? -7.720 -1.968 23.714 1.00 86.69 94 ASP A C 1
ATOM 717 O O . ASP A 1 94 ? -7.062 -3.003 23.612 1.00 86.69 94 ASP A O 1
ATOM 721 N N . LEU A 1 95 ? -7.158 -0.851 24.175 1.00 83.00 95 LEU A N 1
ATOM 722 C CA . LEU A 1 95 ? -5.769 -0.753 24.637 1.00 83.00 95 LEU A CA 1
ATOM 723 C C . LEU A 1 95 ? -5.474 -1.736 25.777 1.00 83.00 95 LEU A C 1
ATOM 725 O O . LEU A 1 95 ? -4.359 -2.254 25.860 1.00 83.00 95 LEU A O 1
ATOM 729 N N . ASP A 1 96 ? -6.472 -1.989 26.623 1.00 79.56 96 ASP A N 1
ATOM 730 C CA . ASP A 1 96 ? -6.401 -2.926 27.746 1.00 79.56 96 ASP A CA 1
ATOM 731 C C . ASP A 1 96 ? -6.315 -4.392 27.290 1.00 79.56 96 ASP A C 1
ATOM 733 O O . ASP A 1 96 ? -5.809 -5.229 28.039 1.00 79.56 96 ASP A O 1
ATOM 737 N N . ASP A 1 97 ? -6.755 -4.693 26.063 1.00 77.06 97 ASP A N 1
ATOM 738 C CA . ASP A 1 97 ? -6.650 -6.028 25.461 1.00 77.06 97 ASP A CA 1
ATOM 739 C C . ASP A 1 97 ? -5.238 -6.285 24.909 1.00 77.06 97 ASP A C 1
ATOM 741 O O . ASP A 1 97 ? -4.874 -7.416 24.584 1.00 77.06 97 ASP A O 1
ATOM 745 N N . LEU A 1 98 ? -4.410 -5.238 24.788 1.00 76.38 98 LEU A N 1
ATOM 746 C CA . LEU A 1 98 ? -3.030 -5.389 24.354 1.00 76.38 98 LEU A CA 1
ATOM 747 C C . LEU A 1 98 ? -2.156 -5.891 25.507 1.00 76.38 98 LEU A C 1
ATOM 749 O O . LEU A 1 98 ? -2.255 -5.389 26.629 1.00 76.38 98 LEU A O 1
ATOM 753 N N . PRO A 1 99 ? -1.205 -6.803 25.236 1.00 67.00 99 PRO A N 1
ATOM 754 C CA . PRO A 1 99 ? -0.281 -7.301 26.248 1.00 67.00 99 PRO A CA 1
ATOM 755 C C . PRO A 1 99 ? 0.389 -6.150 27.011 1.00 67.00 99 PRO A C 1
ATOM 757 O O . PRO A 1 99 ? 0.912 -5.192 26.420 1.00 67.00 99 PRO A O 1
ATOM 760 N N . ASN A 1 100 ? 0.350 -6.254 28.342 1.00 58.69 100 ASN A N 1
ATOM 761 C CA . ASN A 1 100 ? 0.921 -5.272 29.257 1.00 58.69 100 ASN A CA 1
ATOM 762 C C . ASN A 1 100 ? 2.420 -5.081 28.999 1.00 58.69 100 ASN A C 1
ATOM 764 O O . ASN A 1 100 ? 3.158 -6.051 28.825 1.00 58.69 100 ASN A O 1
ATOM 768 N N . ARG A 1 101 ? 2.881 -3.826 29.072 1.00 55.44 101 ARG A N 1
ATOM 769 C CA . ARG A 1 101 ? 4.310 -3.490 29.151 1.00 55.44 101 ARG A CA 1
ATOM 770 C C . ARG A 1 101 ? 4.911 -4.211 30.368 1.00 55.44 101 ARG A C 1
ATOM 772 O O . ARG A 1 101 ? 4.461 -3.930 31.483 1.00 55.44 101 ARG A O 1
ATOM 779 N N . PRO A 1 102 ? 5.921 -5.085 30.228 1.00 45.56 102 PRO A N 1
ATOM 780 C CA . PRO A 1 102 ? 6.690 -5.502 31.387 1.00 45.56 102 PRO A CA 1
ATOM 781 C C . PRO A 1 102 ? 7.433 -4.269 31.922 1.00 45.56 102 PRO A C 1
ATOM 783 O O . PRO A 1 102 ? 8.379 -3.782 31.310 1.00 45.56 102 PRO A O 1
ATOM 786 N N . GLN A 1 103 ? 6.981 -3.728 33.055 1.00 47.28 103 GLN A N 1
ATOM 787 C CA . GLN A 1 103 ? 7.694 -2.698 33.818 1.00 47.28 103 GLN A CA 1
ATOM 788 C C . GLN A 1 103 ? 8.857 -3.317 34.611 1.00 47.28 103 GLN A C 1
ATOM 790 O O . GLN A 1 103 ? 8.936 -3.155 35.826 1.00 47.28 103 GLN A O 1
ATOM 795 N N . ASP A 1 104 ? 9.758 -4.034 33.947 1.00 45.53 104 ASP A N 1
ATOM 796 C CA . ASP A 1 104 ? 11.001 -4.459 34.588 1.00 45.53 104 ASP A CA 1
ATOM 797 C C . ASP A 1 104 ? 12.099 -3.461 34.214 1.00 45.53 104 ASP A C 1
ATOM 799 O O . ASP A 1 104 ? 12.595 -3.451 33.089 1.00 45.53 104 ASP A O 1
ATOM 803 N N . GLU A 1 105 ? 12.469 -2.609 35.178 1.00 50.91 105 GLU A N 1
ATOM 804 C CA . GLU A 1 105 ? 13.450 -1.514 35.047 1.00 50.91 105 GLU A CA 1
ATOM 805 C C . GLU A 1 105 ? 14.864 -1.951 34.591 1.00 50.91 105 GLU A C 1
ATOM 807 O O . GLU A 1 105 ? 15.711 -1.093 34.356 1.00 50.91 105 GLU A O 1
ATOM 812 N N . ASP A 1 106 ? 15.126 -3.252 34.418 1.00 50.69 106 ASP A N 1
ATOM 813 C CA . ASP A 1 106 ? 16.458 -3.810 34.140 1.00 50.69 106 ASP A CA 1
ATOM 814 C C . ASP A 1 106 ? 16.555 -4.678 32.865 1.00 50.69 106 ASP A C 1
ATOM 816 O O . ASP A 1 106 ? 17.622 -5.232 32.580 1.00 50.69 106 ASP A O 1
ATOM 820 N N . SER A 1 107 ? 15.494 -4.792 32.060 1.00 44.72 107 SER A N 1
ATOM 821 C CA . SER A 1 107 ? 15.569 -5.520 30.782 1.00 44.72 107 SER A CA 1
ATOM 822 C C . SER A 1 107 ? 15.954 -4.565 29.643 1.00 44.72 107 SER A C 1
ATOM 824 O O . SER A 1 107 ? 15.296 -3.537 29.473 1.00 44.72 107 SER A O 1
ATOM 826 N N . PRO A 1 108 ? 17.011 -4.846 28.847 1.00 42.38 108 PRO A N 1
ATOM 827 C CA . PRO A 1 108 ? 17.302 -4.043 27.666 1.00 42.38 108 PRO A CA 1
ATOM 828 C C . PRO A 1 108 ? 16.078 -4.112 26.760 1.00 42.38 108 PRO A C 1
ATOM 830 O O . PRO A 1 108 ? 15.617 -5.208 26.466 1.00 42.38 108 PRO A O 1
ATOM 833 N N . SER A 1 109 ? 15.558 -2.946 26.379 1.00 45.06 109 SER A N 1
ATOM 834 C CA . SER A 1 109 ? 14.389 -2.749 25.522 1.00 45.06 109 SER A CA 1
ATOM 835 C C . SER A 1 109 ? 14.394 -3.717 24.334 1.00 45.06 109 SER A C 1
ATOM 837 O O . SER A 1 109 ? 14.985 -3.417 23.291 1.00 45.06 109 SER A O 1
ATOM 839 N N . GLU A 1 110 ? 13.772 -4.887 24.487 1.00 45.97 110 GLU A N 1
ATOM 840 C CA . GLU A 1 110 ? 13.358 -5.680 23.342 1.00 45.97 110 GLU A CA 1
ATOM 841 C C . GLU A 1 110 ? 12.394 -4.775 22.581 1.00 45.97 110 GLU A C 1
ATOM 843 O O . GLU A 1 110 ? 11.448 -4.243 23.161 1.00 45.97 110 GLU A O 1
ATOM 848 N N . LEU A 1 111 ? 12.732 -4.473 21.326 1.00 48.03 111 LEU A N 1
ATOM 849 C CA . LEU A 1 111 ? 11.902 -3.657 20.449 1.00 48.03 111 LEU A CA 1
ATOM 850 C C . LEU A 1 111 ? 10.502 -4.276 20.453 1.00 48.03 111 LEU A C 1
ATOM 852 O O . LEU A 1 111 ? 10.327 -5.387 19.955 1.00 48.03 111 LEU A O 1
ATOM 856 N N . GLU A 1 112 ? 9.547 -3.589 21.088 1.00 59.31 112 GLU A N 1
ATOM 857 C CA . GLU A 1 112 ? 8.157 -4.031 21.172 1.00 59.31 112 GLU A CA 1
ATOM 858 C C . GLU A 1 112 ? 7.676 -4.356 19.755 1.00 59.31 112 GLU A C 1
ATOM 860 O O . GLU A 1 112 ? 7.764 -3.513 18.862 1.00 59.31 112 GLU A O 1
ATOM 865 N N . MET A 1 113 ? 7.202 -5.583 19.526 1.00 63.31 113 MET A N 1
ATOM 866 C CA . MET A 1 113 ? 6.598 -5.939 18.246 1.00 63.31 113 MET A CA 1
ATOM 867 C C . MET A 1 113 ? 5.233 -5.243 18.157 1.00 63.31 113 MET A C 1
ATOM 869 O O . MET A 1 113 ? 4.340 -5.607 18.930 1.00 63.31 113 MET A O 1
ATOM 873 N N . PRO A 1 114 ? 5.050 -4.261 17.256 1.00 77.56 114 PRO A N 1
ATOM 874 C CA . PRO A 1 114 ? 3.788 -3.543 17.134 1.00 77.56 114 PRO A CA 1
ATOM 875 C C . PRO A 1 114 ? 2.663 -4.498 16.721 1.00 77.56 114 PRO A C 1
ATOM 877 O O . PRO A 1 114 ? 2.900 -5.498 16.036 1.00 77.56 114 PRO A O 1
ATOM 880 N N . LEU A 1 115 ? 1.435 -4.169 17.121 1.00 82.69 115 LEU A N 1
ATOM 881 C CA . LEU A 1 115 ? 0.229 -4.798 16.604 1.00 82.69 115 LEU A CA 1
ATOM 882 C C . LEU A 1 115 ? 0.142 -4.518 15.101 1.00 82.69 115 LEU A C 1
ATOM 884 O O . LEU A 1 115 ? 0.105 -3.366 14.674 1.00 82.69 115 LEU A O 1
ATOM 888 N N . LYS A 1 116 ? 0.102 -5.565 14.291 1.00 84.44 116 LYS A N 1
ATOM 889 C CA . LYS A 1 116 ? -0.062 -5.459 12.842 1.00 84.44 116 LYS A CA 1
ATOM 890 C C . LYS A 1 116 ? -1.535 -5.578 12.515 1.00 84.44 116 LYS A C 1
ATOM 892 O O . LYS A 1 116 ? -2.179 -6.538 12.929 1.00 84.44 116 LYS A O 1
ATOM 897 N N . ILE A 1 117 ? -2.057 -4.619 11.770 1.00 88.62 117 ILE A N 1
ATOM 898 C CA . ILE A 1 117 ? -3.452 -4.601 11.345 1.00 88.62 117 ILE A CA 1
ATOM 899 C C . ILE A 1 117 ? -3.464 -4.599 9.832 1.00 88.62 117 ILE A C 1
ATOM 901 O O . ILE A 1 117 ? -3.005 -3.653 9.198 1.00 88.62 117 ILE A O 1
ATOM 905 N N . ILE A 1 118 ? -3.970 -5.687 9.274 1.00 89.56 118 ILE A N 1
ATOM 906 C CA . ILE A 1 118 ? -4.095 -5.890 7.840 1.00 89.56 118 ILE A CA 1
ATOM 907 C C . ILE A 1 118 ? -5.567 -5.748 7.500 1.00 89.56 118 ILE A C 1
ATOM 909 O O . ILE A 1 118 ? -6.410 -6.426 8.088 1.00 89.56 118 ILE A O 1
ATOM 913 N N . VAL A 1 119 ? -5.863 -4.866 6.561 1.00 94.25 119 VAL A N 1
ATOM 914 C CA . VAL A 1 119 ? -7.205 -4.648 6.039 1.00 94.25 119 VAL A CA 1
ATOM 915 C C . VAL A 1 119 ? -7.160 -4.929 4.550 1.00 94.25 119 VAL A C 1
ATOM 917 O O . VAL A 1 119 ? -6.420 -4.261 3.836 1.00 94.25 119 VAL A O 1
ATOM 920 N N . SER A 1 120 ? -7.912 -5.932 4.115 1.00 94.25 120 SER A N 1
ATOM 921 C CA . SER A 1 120 ? -8.009 -6.374 2.727 1.00 94.25 120 SER A CA 1
ATOM 922 C C . SER A 1 120 ? -9.435 -6.174 2.224 1.00 94.25 120 SER A C 1
ATOM 924 O O . SER A 1 120 ? -10.367 -6.534 2.949 1.00 94.25 120 SER A O 1
ATOM 926 N N . GLY A 1 121 ? -9.592 -5.601 1.031 1.00 91.38 121 GLY A N 1
ATOM 927 C CA . GLY A 1 121 ? -10.884 -5.415 0.366 1.00 91.38 121 GLY A CA 1
ATOM 928 C C . GLY A 1 121 ? -11.504 -6.751 -0.030 1.00 91.38 121 GLY A C 1
ATOM 929 O O . GLY A 1 121 ? -12.574 -7.109 0.454 1.00 91.38 121 GLY A O 1
ATOM 930 N N . GLY A 1 122 ? -10.729 -7.574 -0.730 1.00 89.69 122 GLY A N 1
ATOM 931 C CA . GLY A 1 122 ? -11.181 -8.862 -1.240 1.00 89.69 122 GLY A CA 1
ATOM 932 C C . GLY A 1 122 ? -11.395 -8.759 -2.744 1.00 89.69 122 GLY A C 1
ATOM 933 O O . GLY A 1 122 ? -10.562 -8.199 -3.441 1.00 89.69 122 GLY A O 1
ATOM 934 N N . SER A 1 123 ? -12.474 -9.334 -3.270 1.00 90.81 123 SER A N 1
ATOM 935 C CA . SER A 1 123 ? -12.828 -9.092 -4.675 1.00 90.81 123 SER A CA 1
ATOM 936 C C . SER A 1 123 ? -13.922 -8.037 -4.760 1.00 90.81 123 SER A C 1
ATOM 938 O O . SER A 1 123 ? -14.895 -8.127 -4.018 1.00 90.81 123 SER A O 1
ATOM 940 N N . GLY A 1 124 ? -13.865 -7.162 -5.758 1.00 93.56 124 GLY A N 1
ATOM 941 C CA . GLY A 1 124 ? -14.843 -6.086 -5.926 1.00 93.56 124 GLY A CA 1
ATOM 942 C C . GLY A 1 124 ? -14.152 -4.732 -5.937 1.00 93.56 124 GLY A C 1
ATOM 943 O O . GLY A 1 124 ? -12.948 -4.664 -5.807 1.00 93.56 124 GLY A O 1
ATOM 944 N N . ASN A 1 125 ? -14.901 -3.654 -6.162 1.00 97.81 125 ASN A N 1
ATOM 945 C CA . ASN A 1 125 ? -14.326 -2.309 -6.100 1.00 97.81 125 ASN A CA 1
ATOM 946 C C . ASN A 1 125 ? -14.554 -1.723 -4.705 1.00 97.81 125 ASN A C 1
ATOM 948 O O . ASN A 1 125 ? -15.620 -1.154 -4.425 1.00 97.81 125 ASN A O 1
ATOM 952 N N . ASP A 1 126 ? -13.549 -1.841 -3.854 1.00 98.12 126 ASP A N 1
ATOM 953 C CA . ASP A 1 126 ? -13.638 -1.587 -2.429 1.00 98.12 126 ASP A CA 1
ATOM 954 C C . ASP A 1 126 ? -13.194 -0.170 -2.048 1.00 98.12 126 ASP A C 1
ATOM 956 O O . ASP A 1 126 ? -12.353 0.479 -2.674 1.00 98.12 126 ASP A O 1
ATOM 960 N N . ASP A 1 127 ? -13.788 0.344 -0.972 1.00 98.50 127 ASP A N 1
ATOM 961 C CA . ASP A 1 127 ? -13.437 1.628 -0.363 1.00 98.50 127 ASP A CA 1
ATOM 962 C C . ASP A 1 127 ? -12.927 1.370 1.055 1.00 98.50 127 ASP A C 1
ATOM 964 O O . ASP A 1 127 ? -13.710 1.139 1.984 1.00 98.50 127 ASP A O 1
ATOM 968 N N . ILE A 1 128 ? -11.603 1.384 1.216 1.00 98.56 128 ILE A N 1
ATOM 969 C CA . ILE A 1 128 ? -10.923 1.132 2.485 1.00 98.56 128 ILE A CA 1
ATOM 970 C C . ILE A 1 128 ? -10.416 2.454 3.052 1.00 98.56 128 ILE A C 1
ATOM 972 O O . ILE A 1 128 ? -9.609 3.161 2.446 1.00 98.56 128 ILE A O 1
ATOM 976 N N . SER A 1 129 ? -10.851 2.777 4.266 1.00 98.25 129 SER A N 1
ATOM 977 C CA . SER A 1 129 ? -10.485 4.010 4.961 1.00 98.25 129 SER A CA 1
ATOM 978 C C . SER A 1 129 ? -9.885 3.733 6.336 1.00 98.25 129 SER A C 1
ATOM 980 O O . SER A 1 129 ? -10.416 2.945 7.119 1.00 98.25 129 SER A O 1
ATOM 982 N N . LEU A 1 130 ? -8.786 4.419 6.644 1.00 98.00 130 LEU A N 1
ATOM 983 C CA . LEU A 1 130 ? -8.168 4.460 7.966 1.00 98.00 130 LEU A CA 1
ATOM 984 C C . LEU A 1 130 ? -8.175 5.896 8.488 1.00 98.00 130 LEU A C 1
ATOM 986 O O . LEU A 1 130 ? -7.489 6.763 7.951 1.00 98.00 130 LEU A O 1
ATOM 990 N N . GLU A 1 131 ? -8.903 6.143 9.566 1.00 96.38 131 GLU A N 1
ATOM 991 C CA . GLU A 1 131 ? -8.936 7.440 10.232 1.00 96.38 131 GLU A CA 1
ATOM 992 C C . GLU A 1 131 ? -8.340 7.328 11.630 1.00 96.38 131 GLU A C 1
ATOM 994 O O . GLU A 1 131 ? -8.777 6.527 12.458 1.00 96.38 131 GLU A O 1
ATOM 999 N N . ILE A 1 132 ? -7.347 8.169 11.896 1.00 92.94 132 ILE A N 1
ATOM 1000 C CA . ILE A 1 132 ? -6.829 8.386 13.235 1.00 92.94 132 ILE A CA 1
ATOM 1001 C C . ILE A 1 132 ? -7.457 9.665 13.801 1.00 92.94 132 ILE A C 1
ATOM 1003 O O . ILE A 1 132 ? -7.237 10.773 13.298 1.00 92.94 132 ILE A O 1
ATOM 1007 N N . GLU A 1 133 ? -8.242 9.514 14.866 1.00 91.44 133 GLU A N 1
ATOM 1008 C CA . GLU A 1 133 ? -8.808 10.636 15.605 1.00 91.44 133 GLU A CA 1
ATOM 1009 C C . GLU A 1 133 ? -7.684 11.406 16.337 1.00 91.44 133 GLU A C 1
ATOM 1011 O O . GLU A 1 133 ? -6.692 10.804 16.774 1.00 91.44 133 GLU A O 1
ATOM 1016 N N . PRO A 1 134 ? -7.795 12.742 16.474 1.00 84.31 134 PRO A N 1
ATOM 1017 C CA . PRO A 1 134 ? -6.819 13.545 17.205 1.00 84.31 134 PRO A CA 1
ATOM 1018 C C . PRO A 1 134 ? -6.653 13.088 18.659 1.00 84.31 134 PRO A C 1
ATOM 1020 O O . PRO A 1 134 ? -7.634 12.791 19.332 1.00 84.31 134 PRO A O 1
ATOM 1023 N N . SER A 1 135 ? -5.410 13.091 19.142 1.00 79.31 135 SER A N 1
ATOM 1024 C CA . SER A 1 135 ? -5.081 12.742 20.526 1.00 79.31 135 SER A CA 1
ATOM 1025 C C . SER A 1 135 ? -5.343 13.881 21.494 1.00 79.31 135 SER A C 1
ATOM 1027 O O . SER A 1 135 ? -4.875 14.999 21.254 1.00 79.31 135 SER A O 1
ATOM 1029 N N . ASP A 1 136 ? -5.968 13.563 22.628 1.00 72.56 136 ASP A N 1
ATOM 1030 C CA . ASP A 1 136 ? -5.976 14.441 23.798 1.00 72.56 136 ASP A CA 1
ATOM 1031 C C . ASP A 1 136 ? -4.861 14.062 24.802 1.00 72.56 136 ASP A C 1
ATOM 1033 O O . ASP A 1 136 ? -4.365 14.942 25.516 1.00 72.56 136 ASP A O 1
ATOM 1037 N N . ASP A 1 137 ? -4.411 12.794 24.828 1.00 67.75 137 ASP A N 1
ATOM 1038 C CA . ASP A 1 137 ? -3.297 12.311 25.664 1.00 67.75 137 ASP A CA 1
ATOM 1039 C C . ASP A 1 137 ? -2.354 11.322 24.925 1.00 67.75 137 ASP A C 1
ATOM 1041 O O . ASP A 1 137 ? -2.724 10.178 24.657 1.00 67.75 137 ASP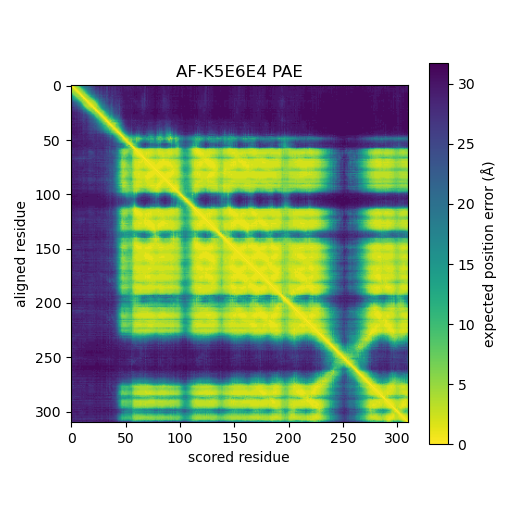 A O 1
ATOM 1045 N N . PRO A 1 138 ? -1.091 11.698 24.640 1.00 63.53 138 PRO A N 1
ATOM 1046 C CA . PRO A 1 138 ? -0.146 10.834 23.927 1.00 63.53 138 PRO A CA 1
ATOM 1047 C C . PRO A 1 138 ? 0.453 9.708 24.793 1.00 63.53 138 PRO A C 1
ATOM 1049 O O . PRO A 1 138 ? 1.200 8.872 24.280 1.00 63.53 138 PRO A O 1
ATOM 1052 N N . SER A 1 139 ? 0.219 9.700 26.112 1.00 58.69 139 SER A N 1
ATOM 1053 C CA . SER A 1 139 ? 0.876 8.764 27.038 1.00 58.69 139 SER A CA 1
ATOM 1054 C C . SER A 1 139 ? 0.240 7.366 27.076 1.00 58.69 139 SER A C 1
ATOM 1056 O O . SER A 1 139 ? 0.929 6.387 27.392 1.00 58.69 139 SER A O 1
ATOM 1058 N N . THR A 1 140 ? -1.030 7.258 26.684 1.00 60.72 140 THR A N 1
ATOM 1059 C CA . THR A 1 140 ? -1.830 6.023 26.626 1.00 60.72 140 THR A CA 1
ATOM 1060 C C . THR A 1 140 ? -2.452 5.882 25.248 1.00 60.72 140 THR A C 1
ATOM 1062 O O . THR A 1 140 ? -3.663 5.947 25.088 1.00 60.72 140 THR A O 1
ATOM 1065 N N . ASP A 1 141 ? -1.590 5.764 24.247 1.00 74.94 141 ASP A N 1
ATOM 1066 C CA . ASP A 1 141 ? -1.996 5.889 22.860 1.00 74.94 141 ASP A CA 1
ATOM 1067 C C . ASP A 1 141 ? -1.787 4.579 22.092 1.00 74.94 141 ASP A C 1
ATOM 1069 O O . ASP A 1 141 ? -0.651 4.203 21.769 1.00 74.94 141 ASP A O 1
ATOM 1073 N N . ILE A 1 142 ? -2.893 3.896 21.789 1.00 80.38 142 ILE A N 1
ATOM 1074 C CA . ILE A 1 142 ? -2.899 2.665 20.992 1.00 80.38 142 ILE A CA 1
ATOM 1075 C C . ILE A 1 142 ? -2.336 2.878 19.576 1.00 80.38 142 ILE A C 1
ATOM 1077 O O . ILE A 1 142 ? -1.745 1.956 19.011 1.00 80.38 142 ILE A O 1
ATOM 1081 N N . ARG A 1 143 ? -2.409 4.101 19.029 1.00 80.38 143 ARG A N 1
ATOM 1082 C CA . ARG A 1 143 ? -1.909 4.460 17.688 1.00 80.38 143 ARG A CA 1
ATOM 1083 C C . ARG A 1 143 ? -0.403 4.274 17.566 1.00 80.38 143 ARG A C 1
ATOM 1085 O O . ARG A 1 143 ? 0.087 3.905 16.508 1.00 80.38 143 ARG A O 1
ATOM 1092 N N . ASN A 1 144 ? 0.334 4.479 18.657 1.00 79.12 144 ASN A N 1
ATOM 1093 C CA . ASN A 1 144 ? 1.790 4.301 18.681 1.00 79.12 144 ASN A CA 1
ATOM 1094 C C . ASN A 1 144 ? 2.209 2.830 18.809 1.00 79.12 144 ASN A C 1
ATOM 1096 O O . ASN A 1 144 ? 3.400 2.525 18.773 1.00 79.12 144 ASN A O 1
ATOM 1100 N N . ARG A 1 145 ? 1.247 1.920 18.999 1.00 80.75 145 ARG A N 1
ATOM 1101 C CA . ARG A 1 145 ? 1.478 0.482 19.161 1.00 80.75 145 ARG A CA 1
ATOM 1102 C C . ARG A 1 145 ? 1.000 -0.327 17.961 1.00 80.75 145 ARG A C 1
ATOM 1104 O O . ARG A 1 145 ? 1.137 -1.546 18.001 1.00 80.75 145 ARG A O 1
ATOM 1111 N N . ALA A 1 146 ? 0.454 0.316 16.928 1.00 85.00 146 ALA A N 1
ATOM 1112 C CA . ALA A 1 146 ? -0.117 -0.351 15.767 1.00 85.00 146 ALA A CA 1
ATOM 1113 C C . ALA A 1 146 ? 0.539 0.101 14.456 1.00 85.00 146 ALA A C 1
ATOM 1115 O O . ALA A 1 146 ? 0.875 1.269 14.283 1.00 85.00 146 ALA A O 1
ATOM 1116 N N . ILE A 1 147 ? 0.690 -0.837 13.524 1.00 86.94 147 ILE A N 1
ATOM 1117 C CA . ILE A 1 147 ? 1.077 -0.587 12.135 1.00 86.94 147 ILE A CA 1
ATOM 1118 C C . ILE A 1 147 ? -0.036 -1.114 11.240 1.00 86.94 147 ILE A C 1
ATOM 1120 O O . ILE A 1 147 ? -0.548 -2.213 11.460 1.00 86.94 147 ILE A O 1
ATOM 1124 N N . PHE A 1 148 ? -0.384 -0.335 10.220 1.00 91.69 148 PHE A N 1
ATOM 1125 C CA . PHE A 1 148 ? -1.499 -0.625 9.329 1.00 91.69 148 PHE A CA 1
ATOM 1126 C C . PHE A 1 148 ? -1.009 -0.964 7.924 1.00 91.69 148 PHE A C 1
ATOM 1128 O O . PHE A 1 148 ? -0.169 -0.255 7.366 1.00 91.69 148 PHE A O 1
ATOM 1135 N N . LEU A 1 149 ? -1.579 -2.020 7.352 1.00 93.19 149 LEU A N 1
ATOM 1136 C CA . LEU A 1 149 ? -1.495 -2.351 5.938 1.00 93.19 149 LEU A CA 1
ATOM 1137 C C . LEU A 1 149 ? -2.909 -2.333 5.361 1.00 93.19 149 LEU A C 1
ATOM 1139 O O . LEU A 1 149 ? -3.780 -3.052 5.849 1.00 93.19 149 LEU A O 1
ATOM 1143 N N . LEU A 1 150 ? -3.120 -1.507 4.342 1.00 96.44 150 LEU A N 1
ATOM 1144 C CA . LEU A 1 150 ? -4.330 -1.477 3.530 1.00 96.44 150 LEU A CA 1
ATOM 1145 C C . LEU A 1 150 ? -4.004 -2.144 2.192 1.00 96.44 150 LEU A C 1
ATOM 1147 O O . LEU A 1 150 ? -3.045 -1.736 1.532 1.00 96.44 150 LEU A O 1
ATOM 1151 N N . TYR A 1 151 ? -4.775 -3.165 1.836 1.00 95.56 151 TYR A N 1
ATOM 1152 C CA . TYR A 1 151 ? -4.635 -3.959 0.620 1.00 95.56 151 TYR A CA 1
ATOM 1153 C C . TYR A 1 151 ? -5.970 -3.979 -0.126 1.00 95.56 151 TYR A C 1
ATOM 1155 O O . TYR A 1 151 ? -6.973 -4.341 0.483 1.00 95.56 151 TYR A O 1
ATOM 1163 N N . GLY A 1 152 ? -6.005 -3.568 -1.391 1.00 96.00 152 GLY A N 1
ATOM 1164 C CA . GLY A 1 152 ? -7.223 -3.648 -2.208 1.00 96.00 152 GLY A CA 1
ATOM 1165 C C . GLY A 1 152 ? -7.602 -5.098 -2.505 1.00 96.00 152 GLY A C 1
ATOM 1166 O O . GLY A 1 152 ? -8.672 -5.534 -2.097 1.00 96.00 152 GLY A O 1
ATOM 1167 N N . ASP A 1 153 ? -6.619 -5.890 -2.950 1.00 93.50 153 ASP A N 1
ATOM 1168 C CA . ASP A 1 153 ? -6.770 -7.268 -3.458 1.00 93.50 153 ASP A CA 1
ATOM 1169 C C . ASP A 1 153 ? -7.225 -7.294 -4.929 1.00 93.50 153 ASP A C 1
ATOM 1171 O O . ASP A 1 153 ? -6.404 -6.938 -5.768 1.00 93.50 153 ASP A O 1
ATOM 1175 N N . GLU A 1 154 ? -8.437 -7.716 -5.299 1.00 94.31 154 GLU A N 1
ATOM 1176 C CA . GLU A 1 154 ? -8.873 -7.768 -6.709 1.00 94.31 154 GLU A CA 1
ATOM 1177 C C . GLU A 1 154 ? -9.981 -6.748 -7.002 1.00 94.31 154 GLU A C 1
ATOM 1179 O O . GLU A 1 154 ? -11.143 -6.994 -6.680 1.00 94.31 154 GLU A O 1
ATOM 1184 N N . GLY A 1 155 ? -9.672 -5.700 -7.766 1.00 96.31 155 GLY A N 1
ATOM 1185 C CA . GLY A 1 155 ? -10.646 -4.698 -8.189 1.00 96.31 155 GLY A CA 1
ATOM 1186 C C . GLY A 1 155 ? -10.045 -3.328 -8.468 1.00 96.31 155 GLY A C 1
ATOM 1187 O O . GLY A 1 155 ? -8.839 -3.145 -8.442 1.00 96.31 155 GLY A O 1
ATOM 1188 N N . ASP A 1 156 ? -10.898 -2.360 -8.809 1.00 98.12 156 ASP A N 1
ATOM 1189 C CA . ASP A 1 156 ? -10.498 -0.952 -8.891 1.00 98.12 156 ASP A CA 1
ATOM 1190 C C . ASP A 1 156 ? -10.762 -0.284 -7.525 1.00 98.12 156 ASP A C 1
ATOM 1192 O O . ASP A 1 156 ? -11.834 0.304 -7.306 1.00 98.12 156 ASP A O 1
ATOM 1196 N N . ASP A 1 157 ? -9.800 -0.373 -6.607 1.00 98.62 157 ASP A N 1
ATOM 1197 C CA . ASP A 1 157 ? -9.984 -0.045 -5.195 1.00 98.62 157 ASP A CA 1
ATOM 1198 C C . ASP A 1 157 ? -9.597 1.392 -4.839 1.00 98.62 157 ASP A C 1
ATOM 1200 O O . ASP A 1 157 ? -8.836 2.097 -5.508 1.00 98.62 157 ASP A O 1
ATOM 1204 N N . THR A 1 158 ? -10.137 1.880 -3.726 1.00 98.75 158 THR A N 1
ATOM 1205 C CA . THR A 1 158 ? -9.764 3.168 -3.142 1.00 98.75 158 THR A CA 1
ATOM 1206 C C . THR A 1 158 ? -9.286 2.976 -1.714 1.00 98.75 158 THR A C 1
ATOM 1208 O O . THR A 1 158 ? -10.067 2.685 -0.814 1.00 98.75 158 THR A O 1
ATOM 1211 N N . LEU A 1 159 ? -7.992 3.206 -1.490 1.00 98.69 159 LEU A N 1
ATOM 1212 C CA . LEU A 1 159 ? -7.351 3.084 -0.186 1.00 98.69 159 LEU A CA 1
ATOM 1213 C C . LEU A 1 159 ? -6.991 4.472 0.341 1.00 98.69 159 LEU A C 1
ATOM 1215 O O . LEU A 1 159 ? -6.164 5.187 -0.237 1.00 98.69 159 LEU A O 1
ATOM 1219 N N . THR A 1 160 ? -7.597 4.857 1.463 1.00 98.50 160 THR A N 1
ATOM 1220 C CA . THR A 1 160 ? -7.418 6.179 2.065 1.00 98.50 160 THR A CA 1
ATOM 1221 C C . THR A 1 160 ? -6.932 6.118 3.507 1.00 98.50 160 THR A C 1
ATOM 1223 O O . THR A 1 160 ? -7.391 5.295 4.297 1.00 98.50 160 THR A O 1
ATOM 1226 N N . SER A 1 161 ? -6.027 7.023 3.886 1.00 97.31 161 SER A N 1
ATOM 1227 C CA . SER A 1 161 ? -5.721 7.273 5.296 1.00 97.31 161 SER A CA 1
ATOM 1228 C C . SER A 1 161 ? -5.708 8.755 5.665 1.00 97.31 161 SER A C 1
ATOM 1230 O O . SER A 1 161 ? -5.307 9.612 4.873 1.00 97.31 161 SER A O 1
ATOM 1232 N N . V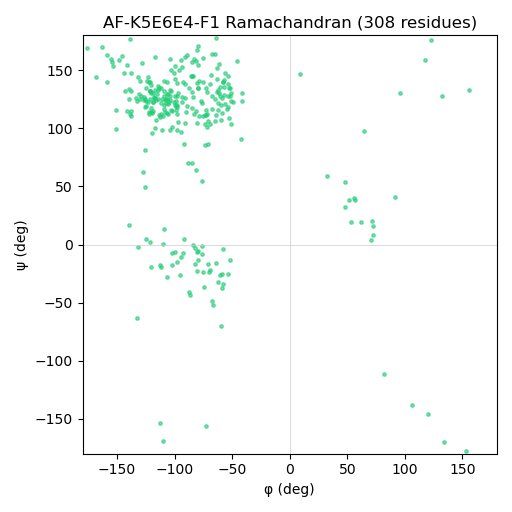AL A 1 162 ? -6.165 9.043 6.884 1.00 95.44 162 VAL A N 1
ATOM 1233 C CA . VAL A 1 162 ? -6.258 10.389 7.455 1.00 95.44 162 VAL A CA 1
ATOM 1234 C C . VAL A 1 162 ? -5.648 10.402 8.854 1.00 95.44 162 VAL A C 1
ATOM 1236 O O . VAL A 1 162 ? -5.975 9.567 9.698 1.00 95.44 162 VAL A O 1
ATOM 1239 N N . ASN A 1 163 ? -4.756 11.360 9.096 1.00 91.50 163 ASN A N 1
ATOM 1240 C CA . ASN A 1 163 ? -3.904 11.511 10.276 1.00 91.50 163 ASN A CA 1
ATOM 1241 C C . ASN A 1 163 ? -3.073 10.262 10.637 1.00 91.50 163 ASN A C 1
ATOM 1243 O O . ASN A 1 163 ? -2.597 10.140 11.768 1.00 91.50 163 ASN A O 1
ATOM 1247 N N . ALA A 1 164 ? -2.881 9.335 9.696 1.00 90.44 164 ALA A N 1
ATOM 1248 C CA . ALA A 1 164 ? -2.269 8.037 9.955 1.00 90.44 164 ALA A CA 1
ATOM 1249 C C . ALA A 1 164 ? -0.838 7.962 9.415 1.00 90.44 164 ALA A C 1
ATOM 1251 O O . ALA A 1 164 ? -0.612 7.968 8.204 1.00 90.44 164 ALA A O 1
ATOM 1252 N N . ASN A 1 165 ? 0.135 7.879 10.322 1.00 90.25 165 ASN A N 1
ATOM 1253 C CA . ASN A 1 165 ? 1.547 7.721 9.977 1.00 90.25 165 ASN A CA 1
ATOM 1254 C C . ASN A 1 165 ? 1.901 6.245 9.749 1.00 90.25 165 ASN A C 1
ATOM 1256 O O . ASN A 1 165 ? 1.258 5.365 10.310 1.00 90.25 165 ASN A O 1
ATOM 1260 N N . GLN A 1 166 ? 2.971 5.994 8.991 1.00 89.75 166 GLN A N 1
ATOM 1261 C CA . GLN A 1 166 ? 3.560 4.658 8.810 1.00 89.75 166 GLN A CA 1
ATOM 1262 C C . GLN A 1 166 ? 2.562 3.603 8.301 1.00 89.75 166 GLN A C 1
ATOM 1264 O O . GLN A 1 166 ? 2.573 2.453 8.736 1.00 89.75 166 GLN A O 1
ATOM 1269 N N . VAL A 1 167 ? 1.700 4.002 7.363 1.00 92.75 167 VAL A N 1
ATOM 1270 C CA . VAL A 1 167 ? 0.728 3.110 6.715 1.00 92.75 167 VAL A CA 1
ATOM 1271 C C . VAL A 1 167 ? 1.346 2.499 5.461 1.00 92.75 167 VAL A C 1
ATOM 1273 O O . VAL A 1 167 ? 2.012 3.193 4.688 1.00 92.75 167 VAL A O 1
ATOM 1276 N N . PHE A 1 168 ? 1.107 1.213 5.240 1.00 93.69 168 PHE A N 1
ATOM 1277 C CA . PHE A 1 168 ? 1.436 0.528 3.996 1.00 93.69 168 PHE A CA 1
ATOM 1278 C C . PHE A 1 168 ? 0.187 0.457 3.127 1.00 93.69 168 PHE A C 1
ATOM 1280 O O . PHE A 1 168 ? -0.819 -0.108 3.537 1.00 93.69 168 PHE A O 1
ATOM 1287 N N . PHE A 1 169 ? 0.261 1.045 1.943 1.00 96.81 169 PHE A N 1
ATOM 1288 C CA . PHE A 1 169 ? -0.769 0.978 0.921 1.00 96.81 169 PHE A CA 1
ATOM 1289 C C . PHE A 1 169 ? -0.288 0.047 -0.179 1.00 96.81 169 PHE A C 1
ATOM 1291 O O . PHE A 1 169 ? 0.760 0.305 -0.781 1.00 96.81 169 PHE A O 1
ATOM 1298 N N . VAL A 1 170 ? -1.051 -1.007 -0.432 1.00 96.25 170 VAL A N 1
ATOM 1299 C CA . VAL A 1 170 ? -0.808 -1.946 -1.521 1.00 96.25 170 VAL A CA 1
ATOM 1300 C C . VAL A 1 170 ? -2.087 -2.025 -2.339 1.00 96.25 170 VAL A C 1
ATOM 1302 O O . VAL A 1 170 ? -3.116 -2.364 -1.774 1.00 96.25 170 VAL A O 1
ATOM 1305 N N . GLY A 1 171 ? -2.033 -1.653 -3.615 1.00 96.44 171 GLY A N 1
ATOM 1306 C CA . GLY A 1 171 ? -3.201 -1.658 -4.500 1.00 96.44 171 GLY A CA 1
ATOM 1307 C C . GLY A 1 171 ? -3.795 -3.054 -4.615 1.00 96.44 171 GLY A C 1
ATOM 1308 O O . GLY A 1 171 ? -4.786 -3.359 -3.967 1.00 96.44 171 GLY A O 1
ATOM 1309 N N . GLY A 1 172 ? -3.077 -3.947 -5.282 1.00 95.25 172 GLY A N 1
ATOM 1310 C CA . GLY A 1 172 ? -3.609 -5.251 -5.637 1.00 95.25 172 GLY A CA 1
ATOM 1311 C C . GLY A 1 172 ? -3.595 -5.405 -7.143 1.00 95.25 172 GLY A C 1
ATOM 1312 O O . GLY A 1 172 ? -2.655 -4.962 -7.802 1.00 95.25 172 GLY A O 1
ATOM 1313 N N . ILE A 1 173 ? -4.598 -6.102 -7.657 1.00 95.44 173 ILE A N 1
ATOM 1314 C CA . ILE A 1 173 ? -4.859 -6.291 -9.073 1.00 95.44 173 ILE A CA 1
ATOM 1315 C C . ILE A 1 173 ? -6.011 -5.373 -9.472 1.00 95.44 173 ILE A C 1
ATOM 1317 O O . ILE A 1 173 ? -7.154 -5.646 -9.116 1.00 95.44 173 ILE A O 1
ATOM 1321 N N . GLY A 1 174 ? -5.736 -4.405 -10.342 1.00 96.19 174 GLY A N 1
ATOM 1322 C CA . GLY A 1 174 ? -6.733 -3.501 -10.908 1.00 96.19 174 GLY A CA 1
ATOM 1323 C C . GLY A 1 174 ? -6.267 -2.052 -10.866 1.00 96.19 174 GLY A C 1
ATOM 1324 O O . GLY A 1 174 ? -5.088 -1.782 -10.719 1.00 96.19 174 GLY A O 1
ATOM 1325 N N . THR A 1 175 ? -7.152 -1.096 -11.155 1.00 98.12 175 THR A N 1
ATOM 1326 C CA . THR A 1 175 ? -6.780 0.327 -11.180 1.00 98.12 175 THR A CA 1
ATOM 1327 C C . THR A 1 175 ? -7.151 1.014 -9.874 1.00 98.12 175 THR A C 1
ATOM 1329 O O . THR A 1 175 ? -8.267 1.514 -9.714 1.00 98.12 175 THR A O 1
ATOM 1332 N N . ASP A 1 176 ? -6.163 1.154 -9.003 1.00 98.62 176 ASP A N 1
ATOM 1333 C CA . ASP A 1 176 ? -6.328 1.591 -7.629 1.00 98.62 176 ASP A CA 1
ATOM 1334 C C . ASP A 1 176 ? -6.011 3.071 -7.408 1.00 98.62 176 ASP A C 1
ATOM 1336 O O . ASP A 1 176 ? -5.205 3.723 -8.090 1.00 98.62 176 ASP A O 1
ATOM 1340 N N . LEU A 1 177 ? -6.638 3.626 -6.374 1.00 98.69 177 LEU A N 1
ATOM 1341 C CA . LEU A 1 177 ? -6.345 4.945 -5.835 1.00 98.69 177 LEU A CA 1
ATOM 1342 C C . LEU A 1 177 ? -5.773 4.819 -4.424 1.00 98.69 177 LEU A C 1
ATOM 1344 O O . LEU A 1 177 ? -6.492 4.533 -3.472 1.00 98.69 177 LEU A O 1
ATOM 1348 N N . LEU A 1 178 ? -4.493 5.152 -4.274 1.00 98.50 178 LEU A N 1
ATOM 1349 C CA . LEU A 1 178 ? -3.778 5.101 -3.000 1.00 98.50 178 LEU A CA 1
ATOM 1350 C C . LEU A 1 178 ? -3.519 6.519 -2.488 1.00 98.50 178 LEU A C 1
ATOM 1352 O O . LEU A 1 178 ? -2.754 7.275 -3.093 1.00 98.50 178 LEU A O 1
ATOM 1356 N N . MET A 1 179 ? -4.135 6.906 -1.371 1.00 98.12 179 MET A N 1
ATOM 1357 C CA . MET A 1 179 ? -4.027 8.265 -0.837 1.00 98.12 179 MET A CA 1
ATOM 1358 C C . MET A 1 179 ? -3.905 8.285 0.686 1.00 98.12 179 MET A C 1
ATOM 1360 O O . MET A 1 179 ? -4.776 7.816 1.400 1.00 98.12 179 MET A O 1
ATOM 1364 N N . GLY A 1 180 ? -2.868 8.927 1.211 1.00 96.06 180 GLY A N 1
ATOM 1365 C CA . GLY A 1 180 ? -2.718 9.133 2.653 1.00 96.06 180 GLY A CA 1
ATOM 1366 C C . GLY A 1 180 ? -2.144 10.506 2.946 1.00 96.06 180 GLY A C 1
ATOM 1367 O O . GLY A 1 180 ? -1.462 11.072 2.096 1.00 96.06 180 GLY A O 1
ATOM 1368 N N . ASP A 1 181 ? -2.407 11.056 4.128 1.00 93.38 181 AS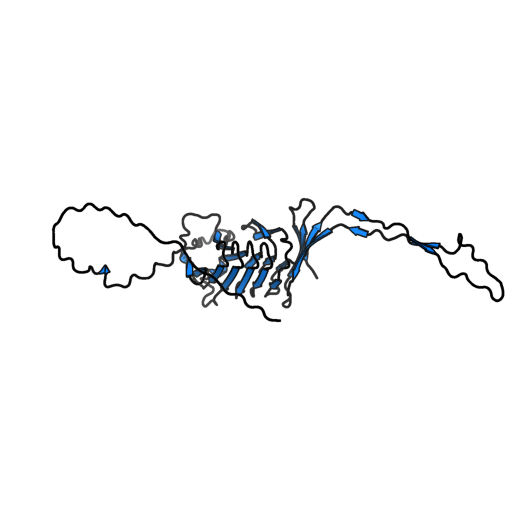P A N 1
ATOM 1369 C CA . ASP A 1 181 ? -1.888 12.362 4.567 1.00 93.38 181 ASP A CA 1
ATOM 1370 C C . ASP A 1 181 ? -0.705 12.270 5.552 1.00 93.38 181 ASP A C 1
ATOM 1372 O O . ASP A 1 181 ? 0.044 13.235 5.719 1.00 93.38 181 ASP A O 1
ATOM 1376 N N . GLY A 1 182 ? -0.514 11.108 6.179 1.00 87.31 182 GLY A N 1
ATOM 1377 C CA . GLY A 1 182 ? 0.485 10.914 7.216 1.00 87.31 182 GLY A CA 1
ATOM 1378 C C . GLY A 1 182 ? 1.907 10.682 6.711 1.00 87.31 182 GLY A C 1
ATOM 1379 O O . GLY A 1 182 ? 2.196 10.461 5.529 1.00 87.31 182 GLY A O 1
ATOM 1380 N N . SER A 1 183 ? 2.829 10.770 7.662 1.00 91.56 183 SER A N 1
ATOM 1381 C CA . SER A 1 183 ? 4.268 10.679 7.451 1.00 91.56 183 SER A CA 1
ATOM 1382 C C . SER A 1 183 ? 4.777 9.239 7.444 1.00 91.56 183 SER A C 1
ATOM 1384 O O . SER A 1 183 ? 4.308 8.393 8.200 1.00 91.56 183 SER A O 1
ATOM 1386 N N . GLY A 1 184 ? 5.790 8.971 6.617 1.00 91.62 184 GLY A N 1
ATOM 1387 C CA . GLY A 1 184 ? 6.513 7.696 6.627 1.00 91.62 184 GLY A CA 1
ATOM 1388 C C . GLY A 1 184 ? 5.715 6.515 6.076 1.00 91.62 184 GLY A C 1
ATOM 1389 O O . GLY A 1 184 ? 6.047 5.377 6.384 1.00 91.62 184 GLY A O 1
ATOM 1390 N N . SER A 1 185 ? 4.668 6.780 5.295 1.00 93.75 185 SER A N 1
ATOM 1391 C CA . SER A 1 185 ? 3.862 5.746 4.642 1.00 93.75 185 SER A CA 1
ATOM 1392 C C . SER A 1 185 ? 4.545 5.221 3.376 1.00 93.75 185 SER A C 1
ATOM 1394 O O . SER A 1 185 ? 5.326 5.936 2.740 1.00 93.75 185 SER A O 1
ATOM 1396 N N . THR A 1 186 ? 4.229 3.988 2.997 1.00 94.69 186 THR A N 1
ATOM 1397 C CA . THR A 1 186 ? 4.699 3.353 1.756 1.00 94.69 186 THR A CA 1
ATOM 1398 C C . THR A 1 186 ? 3.512 3.101 0.838 1.00 94.69 186 THR A C 1
ATOM 1400 O O . THR A 1 186 ? 2.476 2.651 1.314 1.00 94.69 186 THR A O 1
ATOM 1403 N N . TYR A 1 187 ? 3.659 3.387 -0.453 1.00 96.31 187 TYR A N 1
ATOM 1404 C CA . TYR A 1 187 ? 2.611 3.222 -1.459 1.00 96.31 187 TYR A CA 1
ATOM 1405 C C . TYR A 1 187 ? 3.120 2.374 -2.617 1.00 96.31 187 TYR A C 1
ATOM 1407 O O . TYR A 1 187 ? 4.153 2.708 -3.203 1.00 96.31 187 TYR A O 1
ATOM 1415 N N . ALA A 1 188 ? 2.389 1.319 -2.953 1.00 95.62 188 ALA A N 1
ATOM 1416 C CA . ALA A 1 188 ? 2.746 0.402 -4.018 1.00 95.62 188 ALA A CA 1
ATOM 1417 C C . ALA A 1 188 ? 1.491 -0.036 -4.785 1.00 95.62 188 ALA A C 1
ATOM 1419 O O . ALA A 1 188 ? 0.609 -0.668 -4.213 1.00 95.62 188 ALA A O 1
ATOM 1420 N N . GLY A 1 189 ? 1.411 0.336 -6.059 1.00 95.50 189 GLY A N 1
ATOM 1421 C CA . GLY A 1 189 ? 0.368 -0.102 -6.979 1.00 95.50 189 GLY A CA 1
ATOM 1422 C C . GLY A 1 189 ? 0.715 -1.450 -7.600 1.00 95.50 189 GLY A C 1
ATOM 1423 O O . GLY A 1 189 ? 1.264 -1.523 -8.688 1.00 95.50 189 GLY A O 1
ATOM 1424 N N . CYS A 1 190 ? 0.673 -2.509 -6.804 1.00 93.44 190 CYS A N 1
ATOM 1425 C CA . CYS A 1 190 ? 1.103 -3.831 -7.239 1.00 93.44 190 CYS A CA 1
ATOM 1426 C C . CYS A 1 190 ? 0.414 -4.901 -6.406 1.00 93.44 190 CYS A C 1
ATOM 1428 O O . CYS A 1 190 ? 0.020 -4.650 -5.265 1.00 93.44 190 CYS A O 1
ATOM 1430 N N . ASP A 1 191 ? 0.370 -6.120 -6.932 1.00 92.56 191 ASP A N 1
ATOM 1431 C CA . ASP A 1 191 ? -0.223 -7.250 -6.236 1.00 92.56 191 ASP A CA 1
ATOM 1432 C C . ASP A 1 191 ? 0.725 -7.840 -5.183 1.00 92.56 191 ASP A C 1
ATOM 1434 O O . ASP A 1 191 ? 1.918 -8.057 -5.423 1.00 92.56 191 ASP A O 1
ATOM 1438 N N . MET A 1 192 ? 0.209 -8.121 -3.989 1.00 88.06 192 MET A N 1
ATOM 1439 C CA . MET A 1 192 ? 1.000 -8.556 -2.844 1.00 88.06 192 MET A CA 1
ATOM 1440 C C . MET A 1 192 ? 1.261 -10.066 -2.887 1.00 88.06 192 MET A C 1
ATOM 1442 O O . MET A 1 192 ? 0.377 -10.878 -2.641 1.00 88.06 192 MET A O 1
ATOM 1446 N N . LEU A 1 193 ? 2.515 -10.479 -3.086 1.00 79.50 193 LEU A N 1
ATOM 1447 C CA . LEU A 1 193 ? 2.874 -11.904 -3.063 1.00 79.50 193 LEU A CA 1
ATOM 1448 C C . LEU A 1 193 ? 3.210 -12.416 -1.668 1.00 79.50 193 LEU A C 1
ATOM 1450 O O . LEU A 1 193 ? 2.934 -13.563 -1.314 1.00 79.50 193 LEU A O 1
ATOM 1454 N N . ASN A 1 194 ? 3.936 -11.597 -0.915 1.00 68.25 194 ASN A N 1
ATOM 1455 C CA . ASN A 1 194 ? 4.380 -11.924 0.423 1.00 68.25 194 ASN A CA 1
ATOM 1456 C C . ASN A 1 194 ? 4.703 -10.629 1.161 1.00 68.25 194 ASN A C 1
ATOM 1458 O O . ASN A 1 194 ? 5.357 -9.737 0.620 1.00 68.25 194 ASN A O 1
ATOM 1462 N N . THR A 1 195 ? 4.323 -10.577 2.426 1.00 63.12 195 THR A N 1
ATOM 1463 C CA . THR A 1 195 ? 4.781 -9.544 3.342 1.00 63.12 195 THR A CA 1
ATOM 1464 C C . THR A 1 195 ? 5.454 -10.252 4.495 1.00 63.12 195 THR A C 1
ATOM 1466 O O . THR A 1 195 ? 4.821 -10.972 5.266 1.00 63.12 195 THR A O 1
ATOM 1469 N N . ASP A 1 196 ? 6.763 -10.053 4.623 1.00 63.28 196 ASP A N 1
ATOM 1470 C CA . ASP A 1 196 ? 7.406 -10.344 5.893 1.00 63.28 196 ASP A CA 1
ATOM 1471 C C . ASP A 1 196 ? 6.957 -9.264 6.871 1.00 63.28 196 ASP A C 1
ATOM 1473 O O . ASP A 1 196 ? 7.452 -8.144 6.835 1.00 63.28 196 ASP A O 1
ATOM 1477 N N . PHE A 1 197 ? 5.993 -9.581 7.729 1.00 58.00 197 PHE A N 1
ATOM 1478 C CA . PHE A 1 197 ? 5.472 -8.617 8.688 1.00 58.00 197 PHE A CA 1
ATOM 1479 C C . PHE A 1 197 ? 6.458 -8.292 9.814 1.00 58.00 197 PHE A C 1
ATOM 1481 O O . PHE A 1 197 ? 6.246 -7.318 10.528 1.00 58.00 197 PHE A O 1
ATOM 1488 N N . GLU A 1 198 ? 7.504 -9.091 10.042 1.00 55.59 198 GLU A N 1
ATOM 1489 C CA . GLU A 1 198 ? 8.544 -8.741 11.018 1.00 55.59 198 GLU A CA 1
ATOM 1490 C C . GLU A 1 198 ? 9.452 -7.636 10.481 1.00 55.59 198 GLU A C 1
ATOM 1492 O O . GLU A 1 198 ? 9.849 -6.748 11.234 1.00 55.59 198 GLU A O 1
ATOM 1497 N N . THR A 1 199 ? 9.745 -7.657 9.179 1.00 59.28 199 THR A N 1
ATOM 1498 C CA . THR A 1 199 ? 10.591 -6.641 8.531 1.00 59.28 199 THR A CA 1
ATOM 1499 C C . THR A 1 199 ? 9.809 -5.595 7.738 1.00 59.28 199 THR A C 1
ATOM 1501 O O . THR A 1 199 ? 10.400 -4.624 7.268 1.00 59.28 199 THR A O 1
ATOM 1504 N N . LEU A 1 200 ? 8.493 -5.791 7.595 1.00 59.28 200 LEU A N 1
ATOM 1505 C CA . LEU A 1 200 ? 7.571 -5.039 6.734 1.00 59.28 200 LEU A CA 1
ATOM 1506 C C . LEU A 1 200 ? 8.113 -4.861 5.313 1.00 59.28 200 LEU A C 1
ATOM 1508 O O . LEU A 1 200 ? 7.877 -3.856 4.641 1.00 59.28 200 LEU A O 1
ATOM 1512 N N . ARG A 1 201 ? 8.877 -5.853 4.849 1.00 69.19 201 ARG A N 1
ATOM 1513 C CA . ARG A 1 201 ? 9.414 -5.858 3.499 1.00 69.19 201 ARG A CA 1
ATOM 1514 C C . ARG A 1 201 ? 8.314 -6.329 2.560 1.00 69.19 201 ARG A C 1
ATOM 1516 O O . ARG A 1 201 ? 8.027 -7.523 2.493 1.00 69.19 201 ARG A O 1
ATOM 1523 N N . LEU A 1 202 ? 7.731 -5.382 1.832 1.00 73.88 202 LEU A N 1
ATOM 1524 C CA . LEU A 1 202 ? 6.768 -5.675 0.779 1.00 73.88 202 LEU A CA 1
ATOM 1525 C C . LEU A 1 202 ? 7.460 -6.447 -0.345 1.00 73.88 202 LEU A C 1
ATOM 1527 O O . LEU A 1 202 ? 8.465 -5.972 -0.877 1.00 73.88 202 LEU A O 1
ATOM 1531 N N . ILE A 1 203 ? 6.921 -7.617 -0.693 1.00 77.19 203 ILE A N 1
ATOM 1532 C CA . ILE A 1 203 ? 7.193 -8.326 -1.943 1.00 77.19 203 ILE A CA 1
ATOM 1533 C C . ILE A 1 203 ? 5.922 -8.303 -2.767 1.00 77.19 203 ILE A C 1
ATOM 1535 O O . ILE A 1 203 ? 4.934 -8.943 -2.410 1.00 77.19 203 ILE A O 1
ATOM 1539 N N . CYS A 1 204 ? 5.972 -7.572 -3.875 1.00 82.38 204 CYS A N 1
ATOM 1540 C CA . CYS A 1 204 ? 4.844 -7.446 -4.773 1.00 82.38 204 CYS A CA 1
ATOM 1541 C C . CYS A 1 204 ? 5.225 -7.750 -6.220 1.00 82.38 204 CYS A C 1
ATOM 1543 O O . CYS A 1 204 ? 6.397 -7.671 -6.606 1.00 82.38 204 CYS A O 1
ATOM 1545 N N . MET A 1 205 ? 4.223 -8.142 -6.996 1.00 87.19 205 MET A N 1
ATOM 1546 C CA . MET A 1 205 ? 4.306 -8.371 -8.428 1.00 87.19 205 MET A CA 1
ATOM 1547 C C . MET A 1 205 ? 3.591 -7.240 -9.164 1.00 87.19 205 MET A C 1
ATOM 1549 O O . MET A 1 205 ? 2.526 -6.827 -8.721 1.00 87.19 205 MET A O 1
ATOM 1553 N N . PRO A 1 206 ? 4.137 -6.751 -10.288 1.00 91.00 206 PRO A N 1
ATOM 1554 C CA . PRO A 1 206 ? 3.442 -5.759 -11.098 1.00 91.00 206 PRO A CA 1
ATOM 1555 C C . PRO A 1 206 ? 2.134 -6.352 -11.615 1.00 91.00 206 PRO A C 1
ATOM 1557 O O . PRO A 1 206 ? 2.137 -7.483 -12.116 1.00 91.00 206 PRO A O 1
ATOM 1560 N N . ASP A 1 207 ? 1.047 -5.605 -11.500 1.00 92.38 207 ASP A N 1
ATOM 1561 C CA . ASP A 1 207 ? -0.292 -6.076 -11.849 1.00 92.38 207 ASP A CA 1
ATOM 1562 C C . ASP A 1 207 ? -0.673 -5.698 -13.301 1.00 92.38 207 ASP A C 1
ATOM 1564 O O . ASP A 1 207 ? -1.588 -6.281 -13.887 1.00 92.38 207 ASP A O 1
ATOM 1568 N N . MET A 1 208 ? 0.138 -4.834 -13.931 1.00 92.25 208 MET A N 1
ATOM 1569 C CA . MET A 1 208 ? -0.012 -4.303 -15.292 1.00 92.25 208 MET A CA 1
ATOM 1570 C C . MET A 1 208 ? -1.154 -3.288 -15.444 1.00 92.25 208 MET A C 1
ATOM 1572 O O . MET A 1 208 ? -1.559 -2.990 -16.582 1.00 92.25 208 MET A O 1
ATOM 1576 N N . SER A 1 209 ? -1.651 -2.752 -14.336 1.00 95.38 209 SER A N 1
ATOM 1577 C CA . SER A 1 209 ? -2.622 -1.667 -14.286 1.00 95.38 209 SER A CA 1
ATOM 1578 C C . SER A 1 209 ? -1.927 -0.361 -13.913 1.00 95.38 209 SER A C 1
ATOM 1580 O O . SER A 1 209 ? -0.803 -0.327 -13.443 1.00 95.38 209 SER A O 1
ATOM 1582 N N . MET A 1 210 ? -2.557 0.773 -14.221 1.00 97.06 210 MET A N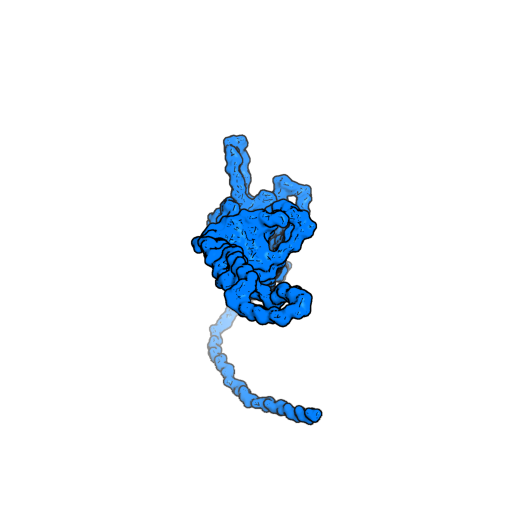 1
ATOM 1583 C CA . MET A 1 210 ? -1.955 2.070 -13.901 1.00 97.06 210 MET A CA 1
ATOM 1584 C C . MET A 1 210 ? -2.614 2.647 -12.661 1.00 97.06 210 MET A C 1
ATOM 1586 O O . MET A 1 210 ? -3.642 3.323 -12.786 1.00 97.06 210 MET A O 1
ATOM 1590 N N . ASP A 1 211 ? -1.946 2.528 -11.523 1.00 98.31 211 ASP A N 1
ATOM 1591 C CA . ASP A 1 211 ? -2.480 3.050 -10.274 1.00 98.31 211 ASP A CA 1
ATOM 1592 C C . ASP A 1 211 ? -2.245 4.543 -10.108 1.00 98.31 211 ASP A C 1
ATOM 1594 O O . ASP A 1 211 ? -1.365 5.174 -10.715 1.00 98.31 211 ASP A O 1
ATOM 1598 N N . ILE A 1 212 ? -3.072 5.158 -9.269 1.00 98.50 212 ILE A N 1
ATOM 1599 C CA . ILE A 1 212 ? -2.974 6.568 -8.923 1.00 98.50 212 ILE A CA 1
ATOM 1600 C C . ILE A 1 212 ? -2.523 6.679 -7.478 1.00 98.50 212 ILE A C 1
ATOM 1602 O O . ILE A 1 212 ? -3.276 6.447 -6.540 1.00 98.50 212 ILE A O 1
ATOM 1606 N N . ILE A 1 213 ? -1.293 7.148 -7.301 1.00 98.31 213 ILE A N 1
ATOM 1607 C CA . ILE A 1 213 ? -0.666 7.256 -5.990 1.00 98.31 213 ILE A CA 1
ATOM 1608 C C . ILE A 1 213 ? -0.573 8.727 -5.599 1.00 98.31 213 ILE A C 1
ATOM 1610 O O . ILE A 1 213 ?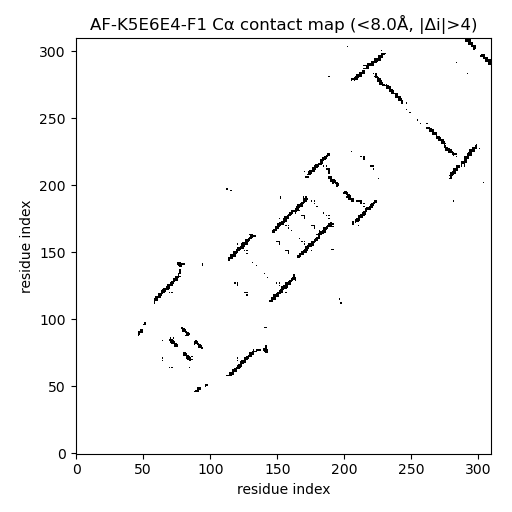 0.009 9.550 -6.316 1.00 98.31 213 ILE A O 1
ATOM 1614 N N . VAL A 1 214 ? -1.133 9.078 -4.444 1.00 97.75 214 VAL A N 1
ATOM 1615 C CA . VAL A 1 214 ? -1.193 10.445 -3.913 1.00 97.75 214 VAL A CA 1
ATOM 1616 C C . VAL A 1 214 ? -0.606 10.481 -2.496 1.00 97.75 214 VAL A C 1
ATOM 1618 O O . VAL A 1 214 ? -1.347 10.489 -1.513 1.00 97.75 214 VAL A O 1
ATOM 1621 N N . PRO A 1 215 ? 0.732 10.538 -2.364 1.00 95.75 215 PRO A N 1
ATOM 1622 C CA . PRO A 1 215 ? 1.383 10.600 -1.063 1.00 95.75 215 PRO A CA 1
ATOM 1623 C C . PRO A 1 215 ? 1.198 11.974 -0.420 1.00 95.75 215 PRO A C 1
ATOM 1625 O O . PRO A 1 215 ? 1.412 13.011 -1.058 1.00 95.75 215 PRO A O 1
ATOM 1628 N N . GLY A 1 216 ? 0.855 11.988 0.863 1.00 90.81 216 GLY A N 1
ATOM 1629 C CA . GLY A 1 216 ? 0.569 13.213 1.610 1.00 90.81 216 GLY A CA 1
ATOM 1630 C C . GLY A 1 216 ? 1.738 13.840 2.352 1.00 90.81 216 GLY A C 1
ATOM 1631 O O . GLY A 1 216 ? 1.601 14.944 2.873 1.00 90.81 216 GLY A O 1
ATOM 1632 N N . HIS A 1 217 ? 2.896 13.179 2.399 1.00 95.31 217 HIS A N 1
ATOM 1633 C CA . HIS A 1 217 ? 4.028 13.642 3.195 1.00 95.31 217 HIS A CA 1
ATOM 1634 C C . HIS A 1 217 ? 5.378 13.366 2.523 1.00 95.31 217 HIS A C 1
ATOM 1636 O O . HIS A 1 217 ? 5.559 12.367 1.829 1.00 95.31 217 HIS A O 1
ATOM 1642 N N . ALA A 1 218 ? 6.354 14.248 2.755 1.00 94.75 218 ALA A N 1
ATOM 1643 C CA . ALA A 1 218 ? 7.668 14.189 2.108 1.00 94.75 218 ALA A CA 1
ATOM 1644 C C . ALA A 1 218 ? 8.547 13.015 2.580 1.00 94.75 218 ALA A C 1
ATOM 1646 O O . ALA A 1 218 ? 9.435 12.574 1.862 1.00 94.75 218 ALA A O 1
ATOM 1647 N N . SER A 1 219 ? 8.305 12.496 3.786 1.00 95.19 219 SER A N 1
ATOM 1648 C CA . SER A 1 219 ? 9.019 11.319 4.310 1.00 95.19 219 SER A CA 1
ATOM 1649 C C . SER A 1 219 ? 8.450 9.982 3.830 1.00 95.19 219 SER A C 1
ATOM 1651 O O . SER A 1 219 ? 8.962 8.937 4.219 1.00 95.19 219 SER A O 1
ATOM 1653 N N . SER A 1 220 ? 7.368 10.007 3.056 1.00 94.94 220 SER A N 1
ATOM 1654 C CA . SER A 1 220 ? 6.733 8.806 2.525 1.00 94.94 220 SER A CA 1
ATOM 1655 C C . SER A 1 220 ? 7.443 8.325 1.257 1.00 94.94 220 SER A C 1
ATOM 1657 O O . SER A 1 220 ? 8.141 9.102 0.600 1.00 94.94 220 SER A O 1
ATOM 1659 N N . THR A 1 221 ? 7.249 7.057 0.904 1.00 95.25 221 THR A N 1
ATOM 1660 C CA . THR A 1 221 ? 7.849 6.431 -0.283 1.00 95.25 221 THR A CA 1
ATOM 1661 C C . THR A 1 221 ? 6.758 5.901 -1.203 1.00 95.25 221 THR A C 1
ATOM 1663 O O . THR A 1 221 ? 5.850 5.222 -0.741 1.00 95.25 221 THR A O 1
ATOM 1666 N N . ALA A 1 222 ? 6.839 6.203 -2.495 1.00 96.00 222 ALA A N 1
ATOM 1667 C CA . ALA A 1 222 ? 5.932 5.681 -3.511 1.00 96.00 222 ALA A CA 1
ATOM 1668 C C . ALA A 1 222 ? 6.707 4.909 -4.578 1.00 96.00 222 ALA A C 1
ATOM 1670 O O . ALA A 1 222 ? 7.689 5.421 -5.125 1.00 96.00 222 ALA A O 1
ATOM 1671 N N . PHE A 1 223 ? 6.252 3.703 -4.890 1.00 95.06 223 PHE A N 1
ATOM 1672 C CA . PHE A 1 223 ? 6.753 2.929 -6.020 1.00 95.06 223 PHE A CA 1
ATOM 1673 C C . PHE A 1 223 ? 6.017 3.358 -7.288 1.00 95.06 223 PHE A C 1
ATOM 1675 O O . PHE A 1 223 ? 4.872 3.796 -7.220 1.00 95.06 223 PHE A O 1
ATOM 1682 N N . ARG A 1 224 ? 6.715 3.371 -8.428 1.00 94.31 224 ARG A N 1
ATOM 1683 C CA . ARG A 1 224 ? 6.166 3.938 -9.669 1.00 94.31 224 ARG A CA 1
ATOM 1684 C C . ARG A 1 224 ? 6.337 3.052 -10.886 1.00 94.31 224 ARG A C 1
ATOM 1686 O O . ARG A 1 224 ? 5.366 2.750 -11.557 1.00 94.31 224 ARG A O 1
ATOM 1693 N N . ASN A 1 225 ? 7.577 2.778 -11.276 1.00 94.56 225 ASN A N 1
ATOM 1694 C CA . ASN A 1 225 ? 7.843 1.963 -12.457 1.00 94.56 225 ASN A CA 1
ATOM 1695 C C . ASN A 1 225 ? 8.389 0.617 -12.016 1.00 94.56 225 ASN A C 1
ATOM 1697 O O . ASN A 1 225 ? 9.268 0.573 -11.153 1.00 94.56 225 ASN A O 1
ATOM 1701 N N . TYR A 1 226 ? 7.962 -0.438 -12.694 1.00 93.69 226 TYR A N 1
ATOM 1702 C CA . TYR A 1 226 ? 8.411 -1.796 -12.438 1.00 93.69 226 TYR A CA 1
ATOM 1703 C C . TYR A 1 226 ? 9.112 -2.352 -13.673 1.00 93.69 226 TYR A C 1
ATOM 1705 O O . TYR A 1 226 ? 8.552 -2.351 -14.768 1.00 93.69 226 TYR A O 1
ATOM 1713 N N . TYR A 1 227 ? 10.343 -2.831 -13.514 1.00 92.50 227 TYR A N 1
ATOM 1714 C CA . TYR A 1 227 ? 11.174 -3.324 -14.610 1.00 92.50 227 TYR A CA 1
ATOM 1715 C C . TYR A 1 227 ? 11.610 -4.768 -14.387 1.00 92.50 227 TYR A C 1
ATOM 1717 O O . TYR A 1 227 ? 12.056 -5.111 -13.301 1.00 92.50 227 TYR A O 1
ATOM 1725 N N . GLN A 1 228 ? 11.612 -5.588 -15.434 1.00 90.25 228 GLN A N 1
ATOM 1726 C CA . GLN A 1 228 ? 12.374 -6.837 -15.462 1.00 90.25 228 GLN A CA 1
ATOM 1727 C C . GLN A 1 228 ? 13.772 -6.550 -16.006 1.00 90.25 228 GLN A C 1
ATOM 1729 O O . GLN A 1 228 ? 13.894 -6.117 -17.153 1.00 90.25 228 GLN A O 1
ATOM 1734 N N . GLN A 1 229 ? 14.821 -6.802 -15.224 1.00 88.12 229 GLN A N 1
ATOM 1735 C CA . GLN A 1 229 ? 16.199 -6.773 -15.719 1.00 88.12 229 GLN A CA 1
ATOM 1736 C C . GLN A 1 229 ? 16.559 -8.111 -16.354 1.00 88.12 229 GLN A C 1
ATOM 1738 O O . GLN A 1 229 ? 16.106 -9.153 -15.879 1.00 88.12 229 GLN A O 1
ATOM 1743 N N . PHE A 1 230 ? 17.369 -8.066 -17.411 1.00 83.94 230 PHE A N 1
ATOM 1744 C CA . PHE A 1 230 ? 17.884 -9.262 -18.068 1.00 83.94 230 PHE A CA 1
ATOM 1745 C C . PHE A 1 230 ? 19.296 -9.089 -18.616 1.00 83.94 230 PHE A C 1
ATOM 1747 O O . PHE A 1 230 ? 19.776 -7.968 -18.802 1.00 83.94 230 PHE A O 1
ATOM 1754 N N . GLU A 1 231 ? 19.970 -10.211 -18.892 1.00 82.62 231 GLU A N 1
ATOM 1755 C CA . GLU A 1 231 ? 21.302 -10.203 -19.503 1.00 82.62 231 GLU A CA 1
ATOM 1756 C C . GLU A 1 231 ? 21.355 -9.283 -20.748 1.00 82.62 231 GLU A C 1
ATOM 1758 O O . GLU A 1 231 ? 20.613 -9.503 -21.716 1.00 82.62 231 GLU A O 1
ATOM 1763 N N . PRO A 1 232 ? 22.248 -8.269 -20.772 1.00 83.69 232 PRO A N 1
ATOM 1764 C CA . PRO A 1 232 ? 22.247 -7.250 -21.813 1.00 83.69 232 PRO A CA 1
ATOM 1765 C C . PRO A 1 232 ? 22.327 -7.828 -23.229 1.00 83.69 232 PRO A C 1
ATOM 1767 O O . PRO A 1 232 ? 23.335 -8.405 -23.646 1.00 83.69 232 PRO A O 1
ATOM 1770 N N . THR A 1 233 ? 21.277 -7.605 -24.016 1.00 79.62 233 THR A N 1
ATOM 1771 C CA . THR A 1 233 ? 21.211 -8.014 -25.417 1.00 79.62 233 THR A CA 1
ATOM 1772 C C . THR A 1 233 ? 21.548 -6.832 -26.314 1.00 79.62 233 THR A C 1
ATOM 1774 O O . THR A 1 233 ? 20.917 -5.777 -26.270 1.00 79.62 233 THR A O 1
ATOM 1777 N N . THR A 1 234 ? 22.561 -7.004 -27.164 1.00 81.69 234 THR A N 1
ATOM 1778 C CA . THR A 1 234 ? 23.015 -5.951 -28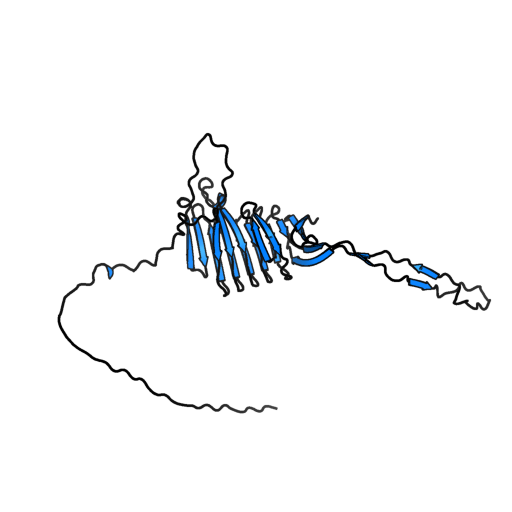.077 1.00 81.69 234 THR A CA 1
ATOM 1779 C C . THR A 1 234 ? 22.425 -6.151 -29.467 1.00 81.69 234 THR A C 1
ATOM 1781 O O . THR A 1 234 ? 22.723 -7.136 -30.144 1.00 81.69 234 THR A O 1
ATOM 1784 N N . TYR A 1 235 ? 21.642 -5.181 -29.932 1.00 76.44 235 TYR A N 1
ATOM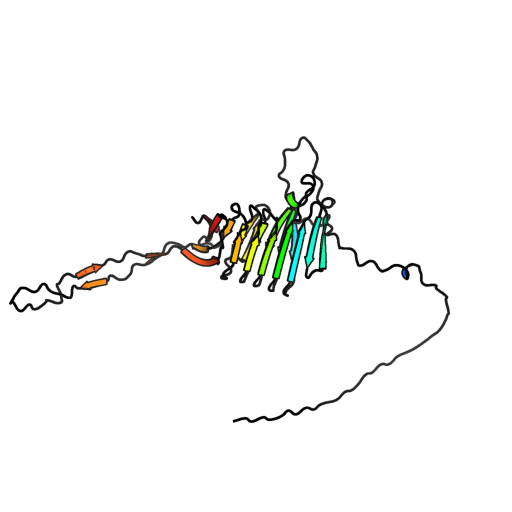 1785 C CA . TYR A 1 235 ? 21.169 -5.121 -31.308 1.00 76.44 235 TYR A CA 1
ATOM 1786 C C . TYR A 1 235 ? 22.002 -4.125 -32.115 1.00 76.44 235 TYR A C 1
ATOM 1788 O O . TYR A 1 235 ? 22.074 -2.936 -31.802 1.00 76.44 235 TYR A O 1
ATOM 1796 N N . VAL A 1 236 ? 22.606 -4.603 -33.202 1.00 75.50 236 VAL A N 1
ATOM 1797 C CA . VAL A 1 236 ? 23.299 -3.753 -34.174 1.00 75.50 236 VAL A CA 1
ATOM 1798 C C . VAL A 1 236 ? 22.440 -3.686 -35.428 1.00 75.50 236 VAL A C 1
ATOM 1800 O O . VAL A 1 236 ? 22.258 -4.691 -36.115 1.00 75.50 236 VAL A O 1
ATOM 1803 N N . SER A 1 237 ? 21.904 -2.501 -35.733 1.00 69.12 237 SER A N 1
ATOM 1804 C CA . SER A 1 237 ? 21.174 -2.282 -36.986 1.00 69.12 237 SER A CA 1
ATOM 1805 C C . SER A 1 237 ? 22.060 -2.648 -38.190 1.00 69.12 237 SER A C 1
ATOM 1807 O O . SER A 1 237 ? 23.278 -2.454 -38.144 1.00 69.12 237 SER A O 1
ATOM 1809 N N . PRO A 1 238 ? 21.497 -3.145 -39.306 1.00 71.38 238 PRO A N 1
ATOM 1810 C CA . PRO A 1 238 ? 22.270 -3.326 -40.528 1.00 71.38 238 PRO A CA 1
ATOM 1811 C C . PRO A 1 238 ? 22.902 -2.001 -40.980 1.00 71.38 238 PRO A C 1
ATOM 1813 O O . PRO A 1 238 ? 22.296 -0.932 -40.870 1.00 71.38 238 PRO A O 1
ATOM 1816 N N . ARG A 1 239 ? 24.136 -2.084 -41.493 1.00 68.00 239 ARG A N 1
ATOM 1817 C CA . ARG A 1 239 ? 24.895 -0.939 -42.015 1.00 68.00 239 ARG A CA 1
ATOM 1818 C C . ARG A 1 239 ? 24.115 -0.231 -43.117 1.00 68.00 239 ARG A C 1
ATOM 1820 O O . ARG A 1 239 ? 23.731 -0.860 -44.104 1.00 68.00 239 ARG A O 1
ATOM 1827 N N . VAL A 1 240 ? 23.959 1.085 -42.992 1.00 62.72 240 VAL A N 1
ATOM 1828 C CA . VAL A 1 240 ? 23.346 1.918 -44.031 1.00 62.72 240 VAL A CA 1
ATOM 1829 C C . VAL A 1 240 ? 24.443 2.690 -44.750 1.00 62.72 240 VAL A C 1
ATOM 1831 O O . VAL A 1 240 ? 25.272 3.359 -44.136 1.00 62.72 240 VAL A O 1
ATOM 1834 N N . THR A 1 241 ? 24.453 2.588 -46.076 1.00 60.97 241 THR A N 1
ATOM 1835 C CA . THR A 1 241 ? 25.360 3.365 -46.923 1.00 60.97 241 THR A CA 1
ATOM 1836 C C . THR A 1 241 ? 24.604 4.575 -47.457 1.00 60.97 241 THR A C 1
ATOM 1838 O O . THR A 1 241 ? 23.678 4.417 -48.250 1.00 60.97 241 THR A O 1
ATOM 1841 N N . SER A 1 242 ? 24.981 5.781 -47.026 1.00 57.94 242 SER A N 1
ATOM 1842 C CA . SER A 1 242 ? 24.451 7.017 -47.611 1.00 57.94 242 SER A CA 1
ATOM 1843 C C . SER A 1 242 ? 25.250 7.357 -48.863 1.00 57.94 242 SER A C 1
ATOM 1845 O O . SER A 1 242 ? 26.478 7.405 -48.809 1.00 57.94 242 SER A O 1
ATOM 1847 N N . VAL A 1 243 ? 24.569 7.566 -49.991 1.00 58.88 243 VAL A N 1
ATOM 1848 C CA . VAL A 1 243 ? 25.198 7.924 -51.270 1.00 58.88 243 VAL A CA 1
ATOM 1849 C C . VAL A 1 243 ? 24.895 9.388 -51.570 1.00 58.88 243 VAL A C 1
ATOM 1851 O O . VAL A 1 243 ? 23.733 9.780 -51.674 1.00 58.88 243 VAL A O 1
ATOM 1854 N N . GLU A 1 244 ? 25.935 10.206 -51.732 1.00 56.84 244 GLU A N 1
ATOM 1855 C CA . GLU A 1 244 ? 25.795 11.611 -52.118 1.00 56.84 244 GLU A CA 1
ATOM 1856 C C . GLU A 1 244 ? 25.300 11.707 -53.576 1.00 56.84 244 GLU A C 1
ATOM 1858 O O . GLU A 1 244 ? 26.048 11.490 -54.528 1.00 56.84 244 GLU A O 1
ATOM 1863 N N . LEU A 1 245 ? 24.013 12.024 -53.768 1.00 58.38 245 LEU A N 1
ATOM 1864 C CA . LEU A 1 245 ? 23.361 12.048 -55.091 1.00 58.38 245 LEU A CA 1
ATOM 1865 C C . LEU A 1 245 ? 23.710 13.279 -55.949 1.00 58.38 245 LEU A C 1
ATOM 1867 O O . LEU A 1 245 ? 23.229 13.389 -57.079 1.00 58.38 245 LEU A O 1
ATOM 1871 N N . THR A 1 246 ? 24.526 14.208 -55.439 1.00 59.00 246 THR A N 1
ATOM 1872 C CA . THR A 1 246 ? 24.792 15.497 -56.095 1.00 59.00 246 THR A CA 1
ATOM 1873 C C . THR A 1 246 ? 26.280 15.653 -56.420 1.00 59.00 246 THR A C 1
ATOM 1875 O O . THR A 1 246 ? 27.058 16.090 -55.575 1.00 59.00 246 THR A O 1
ATOM 1878 N N . PRO A 1 247 ? 26.716 15.335 -57.653 1.00 57.62 247 PRO A N 1
ATOM 1879 C CA . PRO A 1 247 ? 28.101 15.529 -58.061 1.00 57.62 247 PRO A CA 1
ATOM 1880 C C . PRO A 1 247 ? 28.472 17.014 -58.036 1.00 57.62 247 PRO A C 1
ATOM 1882 O O . PRO A 1 247 ? 27.688 17.860 -58.479 1.00 57.62 247 PRO A O 1
ATOM 1885 N N . LYS A 1 248 ? 29.705 17.345 -57.634 1.00 61.44 248 LYS A N 1
ATOM 1886 C CA . LYS A 1 248 ? 30.258 18.691 -57.850 1.00 61.44 248 LYS A CA 1
ATOM 1887 C C . LYS A 1 248 ? 30.263 19.003 -59.352 1.00 61.44 248 LYS A C 1
ATOM 1889 O O . LYS A 1 248 ? 30.991 18.374 -60.119 1.00 61.44 248 LYS A O 1
ATOM 1894 N N . LYS A 1 249 ? 29.443 19.969 -59.780 1.00 60.06 249 LYS A N 1
ATOM 1895 C CA . LYS A 1 249 ? 29.418 20.450 -61.168 1.00 60.06 249 LYS A CA 1
ATOM 1896 C C . LYS A 1 249 ? 30.609 21.371 -61.413 1.00 60.06 249 LYS A C 1
ATOM 1898 O O . LYS A 1 249 ? 30.754 22.384 -60.735 1.00 60.06 249 LYS A O 1
ATOM 1903 N N . LEU A 1 250 ? 31.431 21.040 -62.406 1.00 59.88 250 LEU A N 1
ATOM 1904 C CA . LEU A 1 250 ? 32.393 21.988 -62.963 1.00 59.88 250 LEU A CA 1
ATOM 1905 C C . LEU A 1 250 ? 31.666 22.910 -63.959 1.00 59.88 250 LEU A C 1
ATOM 1907 O O . LEU A 1 250 ? 30.815 22.430 -64.715 1.00 59.88 250 LEU A O 1
ATOM 1911 N N . PRO A 1 251 ? 31.957 24.222 -63.970 1.00 64.00 251 PRO A N 1
ATOM 1912 C CA . PRO A 1 251 ? 31.301 25.150 -64.883 1.00 64.00 251 PRO A CA 1
ATOM 1913 C C . PRO A 1 251 ? 31.587 24.772 -66.343 1.00 64.00 251 PRO A C 1
ATOM 1915 O O . PRO A 1 251 ? 32.734 24.563 -66.729 1.00 64.00 251 PRO A O 1
ATOM 1918 N N . ASN A 1 252 ? 30.526 24.704 -67.151 1.00 65.69 252 ASN A N 1
ATOM 1919 C CA . ASN A 1 252 ? 30.542 24.458 -68.600 1.00 65.69 252 ASN A CA 1
ATOM 1920 C C . ASN A 1 252 ? 31.122 23.112 -69.078 1.00 65.69 252 ASN A C 1
ATOM 1922 O O . ASN A 1 252 ? 31.438 22.979 -70.259 1.00 65.69 252 ASN A O 1
ATOM 1926 N N . VAL A 1 253 ? 31.206 22.095 -68.214 1.00 71.00 253 VAL A N 1
ATOM 1927 C CA . VAL A 1 253 ? 31.611 20.736 -68.617 1.00 71.00 253 VAL A CA 1
ATOM 1928 C C . VAL A 1 253 ? 30.471 19.746 -68.342 1.00 71.00 253 VAL A C 1
ATOM 1930 O O . VAL A 1 253 ? 29.988 19.689 -67.209 1.00 71.00 253 VAL A O 1
ATOM 1933 N N . PRO A 1 254 ? 30.022 18.944 -69.330 1.00 60.12 254 PRO A N 1
ATOM 1934 C CA . PRO A 1 254 ? 29.104 17.835 -69.081 1.00 60.12 254 PRO A CA 1
ATOM 1935 C C . PRO A 1 254 ? 29.771 16.810 -68.154 1.00 60.12 254 PRO A C 1
ATOM 1937 O O . PRO A 1 254 ? 30.779 16.206 -68.515 1.00 60.12 254 PRO A O 1
ATOM 1940 N N . VAL A 1 255 ? 29.225 16.616 -66.953 1.00 61.19 255 VAL A N 1
ATOM 1941 C CA . VAL A 1 255 ? 29.728 15.622 -65.993 1.00 61.19 255 VAL A CA 1
ATOM 1942 C C . VAL A 1 255 ? 28.849 14.377 -66.059 1.00 61.19 255 VAL A C 1
ATOM 1944 O O . VAL A 1 255 ? 27.654 14.444 -65.779 1.00 61.19 255 VAL A O 1
ATOM 1947 N N . ILE A 1 256 ? 29.448 13.234 -66.398 1.00 58.53 256 ILE A N 1
ATOM 1948 C CA . ILE A 1 256 ? 28.830 11.913 -66.234 1.00 58.53 256 ILE A CA 1
ATOM 1949 C C . ILE A 1 256 ? 29.213 11.414 -64.837 1.00 58.53 256 ILE A C 1
ATOM 1951 O O . ILE A 1 256 ? 30.390 11.188 -64.559 1.00 58.53 256 ILE A O 1
ATOM 1955 N N . ALA A 1 257 ? 28.238 11.277 -63.939 1.00 55.84 257 ALA A N 1
ATOM 1956 C CA . ALA A 1 257 ? 28.481 10.761 -62.595 1.00 55.84 257 ALA A CA 1
ATOM 1957 C C . ALA A 1 257 ? 28.669 9.236 -62.633 1.00 55.84 257 ALA A C 1
ATOM 1959 O O . ALA A 1 257 ? 27.779 8.510 -63.080 1.00 55.84 257 ALA A O 1
ATOM 1960 N N . SER A 1 258 ? 29.814 8.741 -62.153 1.00 52.12 258 SER A N 1
ATOM 1961 C CA . SER A 1 258 ? 29.993 7.310 -61.888 1.00 52.12 258 SER A CA 1
ATOM 1962 C C . SER A 1 258 ? 29.183 6.934 -60.648 1.00 52.12 258 SER A C 1
ATOM 1964 O O . SER A 1 258 ? 29.511 7.367 -59.543 1.00 52.12 258 SER A O 1
ATOM 1966 N N . ARG A 1 259 ? 28.124 6.136 -60.835 1.00 52.53 259 ARG A N 1
ATOM 1967 C CA . ARG A 1 259 ? 27.230 5.680 -59.754 1.00 52.53 259 ARG A CA 1
ATOM 1968 C C . ARG A 1 259 ? 27.922 4.785 -58.717 1.00 52.53 259 ARG A C 1
ATOM 1970 O O . ARG A 1 259 ? 27.384 4.615 -57.634 1.00 52.53 259 ARG A O 1
ATOM 1977 N N . GLU A 1 260 ? 29.098 4.235 -59.022 1.00 52.75 260 GLU A N 1
ATOM 1978 C CA . GLU A 1 260 ? 29.766 3.229 -58.180 1.00 52.75 260 GLU A CA 1
ATOM 1979 C C . GLU A 1 260 ? 30.876 3.789 -57.273 1.00 52.75 260 GLU A C 1
ATOM 1981 O O . GLU A 1 260 ? 31.434 3.042 -56.474 1.00 52.75 260 GLU A O 1
ATOM 1986 N N . LYS A 1 261 ? 31.250 5.075 -57.388 1.00 50.50 261 LYS A N 1
ATOM 1987 C CA . LYS A 1 261 ? 32.469 5.602 -56.729 1.00 50.50 261 LYS A CA 1
ATOM 1988 C C . LYS A 1 261 ? 32.362 6.995 -56.098 1.00 50.50 261 LYS A C 1
ATOM 1990 O O . LYS A 1 261 ? 33.394 7.609 -55.834 1.00 50.50 261 LYS A O 1
ATOM 1995 N N . GLN A 1 262 ? 31.165 7.526 -55.855 1.00 48.62 262 GLN A N 1
ATOM 1996 C CA . GLN A 1 262 ? 31.026 8.833 -55.197 1.00 48.62 262 GLN A CA 1
ATOM 1997 C C . GLN A 1 262 ? 30.651 8.691 -53.723 1.00 48.62 262 GLN A C 1
ATOM 1999 O O . GLN A 1 262 ? 29.568 8.207 -53.415 1.00 48.62 262 GLN A O 1
ATOM 2004 N N . ASN A 1 263 ? 31.574 9.128 -52.853 1.00 53.91 263 ASN A N 1
ATOM 2005 C CA . ASN A 1 263 ? 31.368 9.533 -51.458 1.00 53.91 263 ASN A CA 1
ATOM 2006 C C . ASN A 1 263 ? 30.255 8.780 -50.723 1.00 53.91 263 ASN A C 1
ATOM 2008 O O . ASN A 1 263 ? 29.289 9.372 -50.246 1.00 53.91 263 ASN A O 1
ATOM 2012 N N . SER A 1 264 ? 30.387 7.461 -50.640 1.00 55.00 264 SER A N 1
ATOM 2013 C CA . SER A 1 264 ? 29.530 6.671 -49.777 1.00 55.00 264 SER A CA 1
ATOM 2014 C C . SER A 1 264 ? 30.029 6.804 -48.340 1.00 55.00 264 SER A C 1
ATOM 2016 O O . SER A 1 264 ? 31.107 6.298 -48.017 1.00 55.00 264 SER A O 1
ATOM 2018 N N . THR A 1 265 ? 29.280 7.479 -47.474 1.00 62.50 265 THR A N 1
ATOM 2019 C CA . THR A 1 265 ? 29.555 7.427 -46.035 1.00 62.50 265 THR A CA 1
ATOM 2020 C C . THR A 1 265 ? 28.927 6.148 -45.497 1.00 62.50 265 THR A C 1
ATOM 2022 O O . THR A 1 265 ? 27.706 5.977 -45.557 1.00 62.50 265 THR A O 1
ATOM 2025 N N . ILE A 1 266 ? 29.765 5.229 -45.013 1.00 61.53 266 ILE A N 1
ATOM 2026 C CA . ILE A 1 266 ? 29.301 4.076 -44.240 1.00 61.53 266 ILE A CA 1
ATOM 2027 C C . ILE A 1 266 ? 28.895 4.621 -42.877 1.00 61.53 266 ILE A C 1
ATOM 2029 O O . ILE A 1 266 ? 29.729 5.165 -42.156 1.00 61.53 266 ILE A O 1
ATOM 2033 N N . ILE A 1 267 ? 27.612 4.515 -42.555 1.00 68.75 267 ILE A N 1
ATOM 2034 C CA . ILE A 1 267 ? 27.122 4.798 -41.214 1.00 68.75 267 ILE A CA 1
ATOM 2035 C C . ILE A 1 267 ? 27.171 3.463 -40.476 1.00 68.75 267 ILE A C 1
ATOM 2037 O O . ILE A 1 267 ? 26.359 2.577 -40.749 1.00 68.75 267 ILE A O 1
ATOM 2041 N N . ASP A 1 268 ? 28.162 3.302 -39.598 1.00 69.38 268 ASP A N 1
ATOM 2042 C CA . ASP A 1 268 ? 28.158 2.229 -38.606 1.00 69.38 268 ASP A CA 1
ATOM 2043 C C . ASP A 1 268 ? 27.150 2.631 -37.519 1.00 69.38 268 ASP A C 1
ATOM 2045 O O . ASP A 1 268 ? 27.370 3.631 -36.829 1.00 69.38 268 ASP A O 1
ATOM 2049 N N . PRO A 1 269 ? 26.005 1.940 -37.401 1.00 68.81 269 PRO A N 1
ATOM 2050 C CA . PRO A 1 269 ? 25.017 2.297 -36.400 1.00 68.81 269 PRO A CA 1
ATOM 2051 C C . PRO A 1 269 ? 25.560 1.983 -35.009 1.00 68.81 269 PRO A C 1
ATOM 2053 O O . PRO A 1 269 ? 26.162 0.930 -34.785 1.00 68.81 269 PRO A O 1
ATOM 2056 N N . THR A 1 270 ? 25.319 2.893 -34.069 1.00 76.31 270 THR A N 1
ATOM 2057 C CA . THR A 1 270 ? 25.591 2.646 -32.655 1.00 76.31 270 THR A CA 1
ATOM 2058 C C . THR A 1 270 ? 24.751 1.450 -32.198 1.00 76.31 270 THR A C 1
ATOM 2060 O O . THR A 1 270 ? 23.540 1.450 -32.442 1.00 76.31 270 THR A O 1
ATOM 2063 N N . PRO A 1 271 ? 25.357 0.429 -31.570 1.00 75.88 271 PRO A N 1
ATOM 2064 C CA . PRO A 1 271 ? 24.603 -0.670 -30.989 1.00 75.88 271 PRO A CA 1
ATOM 2065 C C . PRO A 1 271 ? 23.595 -0.149 -29.964 1.00 75.88 271 PRO A C 1
ATOM 2067 O O . PRO A 1 271 ? 23.931 0.706 -29.146 1.00 75.88 271 PRO A O 1
ATOM 2070 N N . ILE A 1 272 ? 22.373 -0.670 -30.013 1.00 77.94 272 ILE A N 1
ATOM 2071 C CA . ILE A 1 272 ? 21.370 -0.445 -28.974 1.00 77.94 272 ILE A CA 1
ATOM 2072 C C . ILE A 1 272 ? 21.495 -1.616 -28.003 1.00 77.94 272 ILE A C 1
ATOM 2074 O O . ILE A 1 272 ? 21.417 -2.773 -28.423 1.00 77.94 272 ILE A O 1
ATOM 2078 N N . VAL A 1 273 ? 21.740 -1.315 -26.732 1.00 79.31 273 VAL A N 1
ATOM 2079 C CA . VAL A 1 273 ? 21.785 -2.308 -25.657 1.00 79.31 273 VAL A CA 1
ATOM 2080 C C . VAL A 1 273 ? 20.434 -2.293 -24.959 1.00 79.31 273 VAL A C 1
ATOM 2082 O O . VAL A 1 273 ? 19.954 -1.227 -24.582 1.00 79.31 273 VAL A O 1
ATOM 2085 N N . PHE A 1 274 ? 19.827 -3.467 -24.834 1.00 80.75 274 PHE A N 1
ATOM 2086 C CA . PHE A 1 274 ? 18.617 -3.691 -24.055 1.00 80.75 274 PHE A CA 1
ATOM 2087 C C . PHE A 1 274 ? 18.988 -4.552 -22.852 1.00 80.75 274 PHE A C 1
ATOM 2089 O O . PHE A 1 274 ? 19.515 -5.646 -23.040 1.00 80.75 274 PHE A O 1
ATOM 2096 N N . ASP A 1 275 ? 18.741 -4.056 -21.649 1.00 84.12 275 ASP A N 1
ATOM 2097 C CA . ASP A 1 275 ? 19.059 -4.718 -20.375 1.00 84.12 275 ASP A CA 1
ATOM 2098 C C . ASP A 1 275 ? 17.874 -4.721 -19.393 1.00 84.12 275 ASP A C 1
ATOM 2100 O O . ASP A 1 275 ? 17.965 -5.273 -18.297 1.00 84.12 275 ASP A O 1
ATOM 2104 N N . SER A 1 276 ? 16.752 -4.110 -19.782 1.00 87.88 276 SER A N 1
ATOM 2105 C CA . SER A 1 276 ? 15.539 -4.040 -18.976 1.00 87.88 276 SER A CA 1
ATOM 2106 C C . SER A 1 276 ? 14.274 -3.894 -19.826 1.00 87.88 276 SER A C 1
ATOM 2108 O O . SER A 1 276 ? 14.300 -3.389 -20.954 1.00 87.88 276 SER A O 1
ATOM 2110 N N . LEU A 1 277 ? 13.152 -4.363 -19.280 1.00 89.81 277 LEU A N 1
ATOM 2111 C CA . LEU A 1 277 ? 11.807 -4.234 -19.834 1.00 89.81 277 LEU A CA 1
ATOM 2112 C C . LEU A 1 277 ? 10.908 -3.577 -18.787 1.00 89.81 277 LEU A C 1
ATOM 2114 O O . LEU A 1 277 ? 10.783 -4.108 -17.690 1.00 89.81 277 LEU A O 1
ATOM 2118 N N . LEU A 1 278 ? 10.267 -2.458 -19.129 1.00 92.19 278 LEU A N 1
ATOM 2119 C CA . LEU A 1 278 ? 9.204 -1.882 -18.303 1.00 92.19 278 LEU A CA 1
ATOM 2120 C C . LEU A 1 278 ? 7.997 -2.827 -18.338 1.00 92.19 278 LEU A C 1
ATOM 2122 O O . LEU A 1 278 ? 7.438 -3.057 -19.412 1.00 92.19 278 LEU A O 1
ATOM 2126 N N . LEU A 1 279 ? 7.643 -3.375 -17.181 1.00 92.25 279 LEU A N 1
ATOM 2127 C CA . LEU A 1 279 ? 6.475 -4.228 -16.984 1.00 92.25 279 LEU A CA 1
ATOM 2128 C C . LEU A 1 279 ? 5.240 -3.384 -16.695 1.00 92.25 279 LEU A C 1
ATOM 2130 O O . LEU A 1 279 ? 4.192 -3.636 -17.279 1.00 92.25 279 LEU A O 1
ATOM 2134 N N . ASP A 1 280 ? 5.402 -2.373 -15.841 1.00 94.00 280 ASP A N 1
ATOM 2135 C CA . ASP A 1 280 ? 4.275 -1.639 -15.287 1.00 94.00 280 ASP A CA 1
ATOM 2136 C C . ASP A 1 280 ? 4.634 -0.214 -14.860 1.00 94.00 280 ASP A C 1
ATOM 2138 O O . ASP A 1 280 ? 5.813 0.105 -14.639 1.00 94.00 280 ASP A O 1
ATOM 2142 N N . ARG A 1 281 ? 3.627 0.659 -14.804 1.00 95.88 281 ARG A N 1
ATOM 2143 C CA . ARG A 1 281 ? 3.797 2.083 -14.547 1.00 95.88 281 ARG A CA 1
ATOM 2144 C C . ARG A 1 281 ? 2.586 2.707 -13.862 1.00 95.88 281 ARG A C 1
ATOM 2146 O O . ARG A 1 281 ? 1.601 3.040 -14.521 1.00 95.88 281 ARG A O 1
ATOM 2153 N N . ASP A 1 282 ? 2.839 3.166 -12.648 1.00 97.25 282 ASP A N 1
ATOM 2154 C CA . ASP A 1 282 ? 1.911 3.955 -11.858 1.00 97.25 282 ASP A CA 1
ATOM 2155 C C . ASP A 1 282 ? 2.082 5.454 -12.065 1.00 97.25 282 ASP A C 1
ATOM 2157 O O . ASP A 1 282 ? 3.112 6.001 -12.501 1.00 97.25 282 ASP A O 1
ATOM 2161 N N . ARG A 1 283 ? 1.033 6.171 -11.682 1.00 97.56 283 ARG A N 1
ATOM 2162 C CA . ARG A 1 283 ? 0.988 7.621 -11.663 1.00 97.56 283 ARG A CA 1
ATOM 2163 C C . ARG A 1 283 ? 1.114 8.145 -10.238 1.00 97.56 283 ARG A C 1
ATOM 2165 O O . ARG A 1 283 ? 0.124 8.357 -9.545 1.00 97.56 283 ARG A O 1
ATOM 2172 N N . VAL A 1 284 ? 2.328 8.546 -9.871 1.00 97.06 284 VAL A N 1
ATOM 2173 C CA . VAL A 1 284 ? 2.576 9.255 -8.606 1.00 97.06 284 VAL A CA 1
ATOM 2174 C C . VAL A 1 284 ? 2.334 10.765 -8.751 1.00 97.06 284 VAL A C 1
ATOM 2176 O O . VAL A 1 284 ? 3.035 11.468 -9.486 1.00 97.06 284 VAL A O 1
ATOM 2179 N N . ILE A 1 285 ? 1.360 11.303 -8.015 1.00 96.25 285 ILE A N 1
ATOM 2180 C CA . ILE A 1 285 ? 1.072 12.741 -7.901 1.00 96.25 285 ILE A CA 1
ATOM 2181 C C . ILE A 1 285 ? 1.908 13.335 -6.757 1.00 96.25 285 ILE A C 1
ATOM 2183 O O . ILE A 1 285 ? 1.400 13.741 -5.714 1.00 96.25 285 ILE A O 1
ATOM 2187 N N . ASN A 1 286 ? 3.221 13.424 -6.969 1.00 90.75 286 ASN A N 1
ATOM 2188 C CA . ASN A 1 286 ? 4.173 13.865 -5.949 1.00 90.75 286 ASN A CA 1
ATOM 2189 C C . ASN A 1 286 ? 4.257 15.402 -5.799 1.00 90.75 286 ASN A C 1
ATOM 2191 O O . ASN A 1 286 ? 5.277 16.023 -6.093 1.00 90.75 286 ASN A O 1
ATOM 2195 N N . LYS A 1 287 ? 3.172 16.060 -5.376 1.00 90.12 287 LYS A N 1
ATOM 2196 C CA . LYS A 1 287 ? 3.181 17.525 -5.158 1.00 90.12 287 LYS A CA 1
ATOM 2197 C C . LYS A 1 287 ? 3.909 17.953 -3.880 1.00 90.12 287 LYS A C 1
ATOM 2199 O O . LYS A 1 287 ? 4.309 19.110 -3.784 1.00 90.12 287 LYS A O 1
ATOM 2204 N N . ILE A 1 288 ? 4.022 17.052 -2.905 1.00 86.56 288 ILE A N 1
ATOM 2205 C CA . ILE A 1 288 ? 4.508 17.341 -1.547 1.00 86.56 288 ILE A CA 1
ATOM 2206 C C . ILE A 1 288 ? 5.997 16.981 -1.386 1.00 86.56 288 ILE A C 1
ATOM 2208 O O . ILE A 1 288 ? 6.645 17.482 -0.471 1.00 86.56 288 ILE A O 1
ATOM 2212 N N . GLY A 1 289 ? 6.572 16.210 -2.318 1.00 87.38 289 GLY A N 1
ATOM 2213 C CA . GLY A 1 289 ? 8.000 15.882 -2.351 1.00 87.38 289 GLY A CA 1
ATOM 2214 C C . GLY A 1 289 ? 8.357 14.600 -1.600 1.00 87.38 289 GLY A C 1
ATOM 2215 O O . GLY A 1 289 ? 9.360 14.579 -0.896 1.00 87.38 289 GLY A O 1
ATOM 2216 N N . CYS A 1 290 ? 7.532 13.557 -1.719 1.00 93.88 290 CYS A N 1
ATOM 2217 C CA . CYS A 1 290 ? 7.839 12.210 -1.249 1.00 93.88 290 CYS A CA 1
ATOM 2218 C C . CYS A 1 290 ? 9.013 11.596 -2.024 1.00 93.88 290 CYS A C 1
ATOM 2220 O O . CYS A 1 290 ? 9.360 12.049 -3.121 1.00 93.88 290 CYS A O 1
ATOM 2222 N N . ILE A 1 291 ? 9.580 10.527 -1.475 1.00 95.44 291 ILE A N 1
ATOM 2223 C CA . ILE A 1 291 ? 10.546 9.686 -2.178 1.00 95.44 291 ILE A CA 1
ATOM 2224 C C . ILE A 1 291 ? 9.776 8.887 -3.232 1.00 95.44 291 ILE A C 1
ATOM 2226 O O . ILE A 1 291 ? 8.724 8.317 -2.941 1.00 95.44 291 ILE A O 1
ATOM 2230 N N . VAL A 1 292 ? 10.272 8.869 -4.467 1.00 96.25 292 VAL A N 1
ATOM 2231 C CA . VAL A 1 292 ? 9.721 8.038 -5.543 1.00 96.25 292 VAL A CA 1
ATOM 2232 C C . VAL A 1 292 ? 10.783 7.031 -5.932 1.00 96.25 292 VAL A C 1
ATOM 2234 O O . VAL A 1 292 ? 11.920 7.422 -6.183 1.00 96.25 292 VAL A O 1
ATOM 2237 N N . GLN A 1 293 ? 10.419 5.755 -5.984 1.00 95.56 293 GLN A N 1
ATOM 2238 C CA . GLN A 1 293 ? 11.332 4.680 -6.350 1.00 95.56 293 GLN A CA 1
ATOM 2239 C C . GLN A 1 293 ? 10.818 3.917 -7.565 1.00 95.56 293 GLN A C 1
ATOM 2241 O O . GLN A 1 293 ? 9.628 3.632 -7.699 1.00 95.56 293 GLN A O 1
ATOM 2246 N N . ASP A 1 294 ? 11.746 3.572 -8.449 1.00 94.56 294 ASP A N 1
ATOM 2247 C CA . ASP A 1 294 ? 11.530 2.572 -9.482 1.00 94.56 294 ASP A CA 1
ATOM 2248 C C . ASP A 1 294 ? 11.995 1.207 -8.938 1.00 94.56 294 ASP A C 1
ATOM 2250 O O . ASP A 1 294 ? 13.018 1.105 -8.252 1.00 94.56 294 ASP A O 1
ATOM 2254 N N . VAL A 1 295 ? 11.239 0.154 -9.242 1.00 92.75 295 VAL A N 1
ATOM 2255 C CA . VAL A 1 295 ? 11.466 -1.220 -8.787 1.00 92.75 295 VAL A CA 1
ATOM 2256 C C . VAL A 1 295 ? 11.990 -2.046 -9.956 1.00 92.75 295 VAL A C 1
ATOM 2258 O O . VAL A 1 295 ? 11.429 -2.035 -11.047 1.00 92.75 295 VAL A O 1
ATOM 2261 N N . SER A 1 296 ? 13.090 -2.765 -9.757 1.00 91.50 296 SER A N 1
ATOM 2262 C CA . SER A 1 296 ? 13.665 -3.669 -10.756 1.00 91.50 296 SER A CA 1
ATOM 2263 C C . SER A 1 296 ? 13.751 -5.092 -10.224 1.00 91.50 296 SER A C 1
ATOM 2265 O O . SER A 1 296 ? 14.374 -5.320 -9.190 1.00 91.50 296 SER A O 1
ATOM 2267 N N . PHE A 1 297 ? 13.179 -6.046 -10.949 1.00 87.88 297 PHE A N 1
ATOM 2268 C CA . PHE A 1 297 ? 13.270 -7.474 -10.672 1.00 87.88 297 PHE A CA 1
ATOM 2269 C C . PHE A 1 297 ? 14.516 -8.059 -11.338 1.00 87.88 297 PHE A C 1
ATOM 2271 O O . PHE A 1 297 ? 14.804 -7.768 -12.502 1.00 87.88 297 PHE A O 1
ATOM 2278 N N . THR A 1 298 ? 15.259 -8.887 -10.607 1.00 81.62 298 THR A N 1
ATOM 2279 C CA . THR A 1 298 ? 16.362 -9.681 -11.164 1.00 81.62 298 THR A CA 1
ATOM 2280 C C . THR A 1 298 ? 15.848 -10.758 -12.121 1.00 81.62 298 THR A C 1
ATOM 2282 O O . THR A 1 298 ? 14.669 -11.096 -12.101 1.00 81.62 298 THR A O 1
ATOM 2285 N N . ASP A 1 299 ? 16.728 -11.332 -12.949 1.00 71.88 299 ASP A N 1
ATOM 2286 C CA . ASP A 1 299 ? 16.394 -12.375 -13.945 1.00 71.88 299 ASP A CA 1
ATOM 2287 C C . ASP A 1 299 ? 15.650 -13.600 -13.376 1.00 71.88 299 ASP A C 1
ATOM 2289 O O . ASP A 1 299 ? 14.934 -14.291 -14.097 1.00 71.88 299 ASP A O 1
ATOM 2293 N N . ASP A 1 300 ? 15.813 -13.888 -12.082 1.00 71.19 300 ASP A N 1
ATOM 2294 C CA . ASP A 1 300 ? 15.096 -14.964 -11.389 1.00 71.19 300 ASP A CA 1
ATOM 2295 C C . ASP A 1 300 ? 13.661 -14.584 -10.972 1.00 71.19 300 ASP A C 1
ATOM 2297 O O . ASP A 1 300 ? 12.930 -15.446 -10.490 1.00 71.19 300 ASP A O 1
ATOM 2301 N N . GLY A 1 301 ? 13.258 -13.322 -11.154 1.00 66.50 301 GLY A N 1
ATOM 2302 C CA . GLY A 1 301 ? 11.955 -12.771 -10.781 1.00 66.50 301 GLY A CA 1
ATOM 2303 C C . GLY A 1 301 ? 11.734 -12.625 -9.274 1.00 66.50 301 GLY A C 1
ATOM 2304 O O . GLY A 1 301 ? 10.644 -12.243 -8.863 1.00 66.50 301 GLY A O 1
ATOM 2305 N N . MET A 1 302 ? 12.739 -12.926 -8.442 1.00 67.19 302 MET A N 1
ATOM 2306 C CA . MET A 1 302 ? 12.559 -13.069 -6.990 1.00 67.19 302 MET A CA 1
ATOM 2307 C C . MET A 1 302 ? 13.133 -11.908 -6.178 1.00 67.19 302 MET A C 1
ATOM 2309 O O . MET A 1 302 ? 12.652 -11.643 -5.077 1.00 67.19 302 MET A O 1
ATOM 2313 N N . ASN A 1 303 ? 14.167 -11.220 -6.673 1.00 79.50 303 ASN A N 1
ATOM 2314 C CA . ASN A 1 303 ? 14.769 -10.103 -5.947 1.00 79.50 303 ASN A CA 1
ATOM 2315 C C . ASN A 1 303 ? 14.375 -8.772 -6.574 1.00 79.50 303 ASN A C 1
ATOM 2317 O O . ASN A 1 303 ? 14.562 -8.559 -7.769 1.00 79.50 303 ASN A O 1
ATOM 2321 N N . MET A 1 304 ? 13.900 -7.855 -5.735 1.00 84.94 304 MET A N 1
ATOM 2322 C CA . MET A 1 304 ? 13.648 -6.471 -6.120 1.00 84.94 304 MET A CA 1
ATOM 2323 C C . MET A 1 304 ? 14.808 -5.575 -5.703 1.00 84.94 304 MET A C 1
ATOM 2325 O O . MET A 1 304 ? 15.329 -5.675 -4.585 1.00 84.94 304 MET A O 1
ATOM 2329 N N . VAL A 1 305 ? 15.159 -4.660 -6.595 1.00 88.06 305 VAL A N 1
ATOM 2330 C CA . VAL A 1 305 ? 16.101 -3.568 -6.380 1.00 88.06 305 VAL A CA 1
ATOM 2331 C C . VAL A 1 305 ? 15.334 -2.258 -6.505 1.00 88.06 305 VAL A C 1
ATOM 2333 O O . VAL A 1 305 ? 14.700 -2.007 -7.527 1.00 88.06 305 VAL A O 1
ATOM 2336 N N . PHE A 1 306 ? 15.412 -1.426 -5.472 1.00 89.81 306 PHE A N 1
ATOM 2337 C CA . PHE A 1 306 ? 14.759 -0.121 -5.423 1.00 89.81 306 PHE A CA 1
ATOM 2338 C C . PHE A 1 306 ? 15.756 0.965 -5.815 1.00 89.81 306 PHE A C 1
ATOM 2340 O O . PHE A 1 306 ? 16.876 0.995 -5.300 1.00 89.81 306 PHE A O 1
ATOM 2347 N N . THR A 1 307 ? 15.360 1.839 -6.735 1.00 92.19 307 THR A N 1
ATOM 2348 C CA . THR A 1 307 ? 16.188 2.955 -7.202 1.00 92.19 307 THR A CA 1
ATOM 2349 C C . THR A 1 307 ? 15.431 4.257 -7.020 1.00 92.19 307 THR A C 1
ATOM 2351 O O . THR A 1 307 ? 14.367 4.432 -7.612 1.00 92.19 307 THR A O 1
ATOM 2354 N N . ASP A 1 308 ? 15.984 5.171 -6.224 1.00 91.50 308 ASP A N 1
ATOM 2355 C CA . ASP A 1 308 ? 15.424 6.511 -6.056 1.00 91.50 308 ASP A CA 1
ATOM 2356 C C . ASP A 1 308 ? 15.399 7.253 -7.396 1.00 91.50 308 ASP A C 1
ATOM 2358 O O . ASP A 1 308 ? 16.367 7.247 -8.164 1.00 91.50 308 ASP A O 1
ATOM 2362 N N . VAL A 1 309 ? 14.276 7.906 -7.665 1.00 87.00 309 VAL A N 1
ATOM 2363 C CA . VAL A 1 309 ? 14.063 8.736 -8.844 1.00 87.00 309 VAL A CA 1
ATOM 2364 C C . VAL A 1 309 ? 14.291 10.189 -8.443 1.00 87.00 309 VAL A C 1
ATOM 2366 O O . VAL A 1 309 ? 13.576 10.710 -7.586 1.00 87.00 309 VAL A O 1
ATOM 2369 N N . GLU A 1 310 ? 15.275 10.833 -9.073 1.00 65.81 310 GLU A N 1
ATOM 2370 C CA . GLU A 1 310 ? 15.513 12.282 -8.947 1.00 65.81 310 GLU A CA 1
ATOM 2371 C C . GLU A 1 310 ? 14.368 13.137 -9.518 1.00 65.81 310 GLU A C 1
ATOM 2373 O O . GLU A 1 310 ? 13.787 12.770 -10.571 1.00 65.81 310 GLU A O 1
#

Secondary structure (DSSP, 8-state):
--------------------------------PPPGGGSS--------B---SS--STTEEEEE--SS--EEEEEE-SSEEEEEETTEEEEEEEGGGSPPP---TTS------PEEEEEEEEES--EEEEEEPPPS-GGG-GGGGEEEEEEEEESS-EEEEES--SEEEEEEES--EEEE-STT-EEE-SEEEEEETTTTEEEEE--SS--EEEE-STT-EEEEEEEEEEEEEEE-PPPEEEE-----PPTT------TTSS-EEEE-PPPEEEEEEEEEE-EE--SS--EEEEEEE-TTS--EEEEE--

pLDDT: mean 74.11, std 22.77, range [24.64, 98.75]

Solvent-accessible surface area (backbone atoms only — not comparable to full-atom values): 18295 Å² total; per-residue (Å²): 138,90,84,87,86,80,88,84,88,88,91,87,85,90,87,83,91,87,86,86,85,89,88,86,82,88,88,77,95,73,94,72,76,84,54,78,77,80,77,50,80,81,70,76,79,75,79,48,65,58,79,70,87,83,73,72,61,82,49,55,48,77,47,69,54,48,76,49,66,39,41,36,39,39,43,31,43,44,47,36,42,37,36,27,49,74,87,37,77,71,31,35,43,50,51,86,70,46,84,76,79,80,86,55,98,81,62,80,82,69,79,76,79,51,38,35,39,38,41,35,31,32,32,34,52,20,40,38,39,38,40,42,54,86,74,92,52,85,89,63,35,41,65,84,42,49,38,43,36,44,33,31,41,40,32,52,18,37,43,38,33,36,75,40,56,46,31,37,38,32,31,14,40,46,52,22,38,41,36,34,50,21,46,50,22,40,38,34,64,19,24,78,76,47,67,46,76,91,75,65,48,78,38,64,44,76,55,67,38,60,16,40,36,36,61,47,20,44,69,13,40,34,50,36,39,32,28,45,35,47,85,73,45,75,48,65,62,82,74,48,71,47,66,65,88,71,77,88,79,58,88,98,53,93,78,82,81,64,90,88,75,52,70,63,49,75,44,78,56,76,66,47,76,45,45,65,42,81,68,28,52,40,47,69,53,65,85,61,54,40,46,38,28,35,39,33,26,42,78,84,70,77,50,78,46,80,40,82,58,132

Foldseek 3Di:
DDDDDDDDDDDDDDDDDDDDDDDDDDDDDDDDDPDCVVVDPPDPDDADAPQPPPDDPPLEDEAEADQEAWEWEWEFEQFKIWIDIPNHTNYMYGLVSDDDDPPPVPDDDPPQQAREYEYEHYHYAYEHEYEYDDYPDPPRGSLVRYEYEYEDAHDAYEHEYEQHARYEYEYHAYAYEAYYQYAAYEHYPFHFPDAPSSVRDTDGDHNAYAYEHEYNAARYEYEFWEKEFDDKDKDWDPKDWDFDPDDDDDPPDDDDDDPPDGDTDTDRDDIDIDGMDTRHGYHYPCPHNHWYWYWYAYPVSGDIDTDTDD

Sequence (310 aa):
MCVNVKSRFSPIVAGTLLLFATVGSADAFGNDFPTLSDVLPTMPERVRDIDLDEDWMANTVVLVGTGDDDKISVVVDDERIRFHVDGRSVGRIDLDDLPNRPQDEDSPSELEMPLKIIVSGGSGNDDISLEIEPSDDPSTDIRNRAIFLLYGDEGDDTLTSVNANQVFFVGGIGTDLLMGDGSGSTYAGCDMLNTDFETLRLICMPDMSMDIIVPGHASSTAFRNYYQQFEPTTYVSPRVTSVELTPKKLPNVPVIASREKQNSTIIDPTPIVFDSLLLDRDRVINKIGCIVQDVSFTDDGMNMVFTDVE

Nearest PDB structures (foldseek):
  8x2i-assembly1_A  TM=2.881E-01  e=6.878E+00  Paraclostridium sordellii ATCC 9714
  5ljw-assembly2_B  TM=2.311E-01  e=6.878E+00  Paramagnetospirillum magneticum AMB-1

Organism: NCBI:txid993517

Mean predicted aligned erro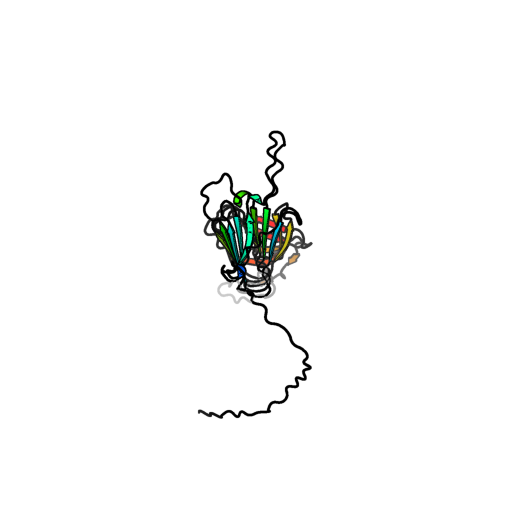r: 15.7 Å

Radius of gyration: 34.21 Å; Cα contacts (8 Å, |Δi|>4): 660; chains: 1; bounding box: 88×61×104 Å